Protein AF-A0A1J4JHE3-F1 (afdb_monomer_lite)

Organism: NCBI:txid1144522

Structure (mmCIF, N/CA/C/O backbone):
data_AF-A0A1J4JHE3-F1
#
_entry.id   AF-A0A1J4JHE3-F1
#
loop_
_atom_site.group_PDB
_atom_site.id
_atom_site.type_symbol
_atom_site.label_atom_id
_atom_site.label_alt_id
_atom_site.label_comp_id
_atom_site.label_asym_id
_atom_site.label_entity_id
_atom_site.label_seq_id
_atom_site.pdbx_PDB_ins_code
_atom_site.Cartn_x
_atom_site.Cartn_y
_atom_site.Cartn_z
_atom_site.occupancy
_atom_site.B_iso_or_equiv
_atom_site.auth_seq_id
_atom_site.auth_comp_id
_atom_site.auth_asym_id
_atom_site.auth_atom_id
_atom_site.pdbx_PDB_model_num
ATOM 1 N N . MET A 1 1 ? 0.011 -5.934 34.391 1.00 39.69 1 MET A N 1
ATOM 2 C CA . MET A 1 1 ? -0.647 -4.700 34.891 1.00 39.69 1 MET A CA 1
ATOM 3 C C . MET A 1 1 ? -0.261 -3.430 34.120 1.00 39.69 1 MET A C 1
ATOM 5 O O . MET A 1 1 ? -1.127 -2.588 33.937 1.00 39.69 1 MET A O 1
ATOM 9 N N . HIS A 1 2 ? 0.968 -3.282 33.601 1.00 36.16 2 HIS A N 1
ATOM 10 C CA . HIS A 1 2 ? 1.363 -2.089 32.823 1.00 36.16 2 HIS A CA 1
ATOM 11 C C . HIS A 1 2 ? 0.652 -1.943 31.456 1.00 36.16 2 HIS A C 1
ATOM 13 O O . HIS A 1 2 ? 0.184 -0.857 31.129 1.00 36.16 2 HIS A O 1
ATOM 19 N N . PHE A 1 3 ? 0.460 -3.032 30.701 1.00 33.94 3 PHE A N 1
ATOM 20 C CA . PHE A 1 3 ? -0.160 -2.993 29.362 1.00 33.94 3 PHE A CA 1
ATOM 21 C C . PHE A 1 3 ? -1.634 -2.546 29.339 1.00 33.94 3 PHE A C 1
ATOM 23 O O . PHE A 1 3 ? -2.034 -1.752 28.491 1.00 33.94 3 PHE A O 1
ATOM 30 N N . GLN A 1 4 ? -2.446 -2.998 30.300 1.00 38.62 4 GLN A N 1
ATOM 31 C CA . GLN A 1 4 ? -3.860 -2.602 30.386 1.00 38.62 4 GLN A CA 1
ATOM 32 C C . GLN A 1 4 ? -4.027 -1.121 30.765 1.00 38.62 4 GLN A C 1
ATOM 34 O O . GLN A 1 4 ? -4.988 -0.477 30.340 1.00 38.62 4 GLN A O 1
ATOM 39 N N . ASN A 1 5 ? -3.069 -0.554 31.506 1.00 34.81 5 ASN A N 1
ATOM 40 C CA . ASN A 1 5 ? -3.089 0.857 31.886 1.00 34.81 5 ASN A CA 1
ATOM 41 C C . ASN A 1 5 ? -2.741 1.778 30.708 1.00 34.81 5 ASN A C 1
ATOM 43 O O . ASN A 1 5 ? -3.378 2.819 30.567 1.00 34.81 5 ASN A O 1
ATOM 47 N N . VAL A 1 6 ? -1.830 1.370 29.814 1.00 42.69 6 VAL A N 1
ATOM 48 C CA . VAL A 1 6 ? -1.518 2.115 28.577 1.00 42.69 6 VAL A CA 1
ATOM 49 C C . VAL A 1 6 ? -2.734 2.164 27.644 1.00 42.69 6 VAL A C 1
ATOM 51 O O . VAL A 1 6 ? -3.114 3.241 27.185 1.00 42.69 6 VAL A O 1
ATOM 54 N N . GLN A 1 7 ? -3.425 1.036 27.446 1.00 46.00 7 GLN A N 1
ATOM 55 C CA . GLN A 1 7 ? -4.636 0.979 26.612 1.00 46.00 7 GLN A CA 1
ATOM 56 C C . GLN A 1 7 ? -5.795 1.811 27.187 1.00 46.00 7 GLN A C 1
ATOM 58 O O . GLN A 1 7 ? -6.529 2.472 26.447 1.00 46.00 7 GLN A O 1
ATOM 63 N N . LYS A 1 8 ? -5.962 1.821 28.516 1.00 46.78 8 LYS A N 1
ATOM 64 C CA . LYS A 1 8 ? -6.983 2.634 29.198 1.00 46.78 8 LYS A CA 1
ATOM 65 C C . LYS A 1 8 ? -6.653 4.132 29.134 1.00 46.78 8 LYS A C 1
ATOM 67 O O . LYS A 1 8 ? -7.558 4.947 28.952 1.00 46.78 8 LYS A O 1
ATOM 72 N N . TYR A 1 9 ? -5.369 4.484 29.213 1.00 40.53 9 TYR A N 1
ATOM 73 C CA . TYR A 1 9 ? -4.872 5.855 29.084 1.00 40.53 9 TYR A CA 1
ATOM 74 C C . TYR A 1 9 ? -5.062 6.402 27.659 1.00 40.53 9 TYR A C 1
ATOM 76 O O . TYR A 1 9 ? -5.623 7.484 27.490 1.00 40.53 9 TYR A O 1
ATOM 84 N N . GLN A 1 10 ? -4.736 5.615 26.629 1.00 46.69 10 GLN A N 1
ATOM 85 C CA . GLN A 1 10 ? -4.975 5.977 25.224 1.00 46.69 10 GLN A CA 1
ATOM 86 C C . GLN A 1 10 ? -6.474 6.116 24.890 1.00 46.69 10 GLN A C 1
ATOM 88 O O . GLN A 1 10 ? -6.864 7.049 24.186 1.00 46.69 10 GLN A O 1
ATOM 93 N N . ARG A 1 11 ? -7.344 5.253 25.444 1.00 48.50 11 ARG A N 1
ATOM 94 C CA . ARG A 1 11 ? -8.814 5.373 25.300 1.00 48.50 11 ARG A CA 1
ATOM 95 C C . ARG A 1 11 ? -9.378 6.651 25.935 1.00 48.50 11 ARG A C 1
ATOM 97 O O . ARG A 1 11 ? -10.257 7.276 25.350 1.00 48.50 11 ARG A O 1
ATOM 104 N N . SER A 1 12 ? -8.878 7.037 27.110 1.00 44.31 12 SER A N 1
ATOM 105 C CA . SER A 1 12 ? -9.277 8.267 27.817 1.00 44.31 12 SER A CA 1
ATOM 106 C C . SER A 1 12 ? -8.870 9.532 27.048 1.00 44.31 12 SER A C 1
ATOM 108 O O . SER A 1 12 ? -9.652 10.476 26.923 1.00 44.31 12 SER A O 1
ATOM 110 N N . LEU A 1 13 ? -7.670 9.525 26.461 1.00 40.47 13 LEU A N 1
ATOM 111 C CA . LEU A 1 13 ? -7.139 10.634 25.665 1.00 40.47 13 LEU A CA 1
ATOM 112 C C . LEU A 1 13 ? -7.885 10.837 24.337 1.00 40.47 13 LEU A C 1
ATOM 114 O O . LEU A 1 13 ? -8.036 11.973 23.897 1.00 40.47 13 LEU A O 1
ATOM 118 N N . PHE A 1 14 ? -8.422 9.769 23.736 1.00 44.38 14 PHE A N 1
ATOM 119 C CA . PHE A 1 14 ? -9.226 9.845 22.509 1.00 44.38 14 PHE A CA 1
ATOM 120 C C . PHE A 1 14 ? -10.559 10.601 22.694 1.00 44.38 14 PHE A C 1
ATOM 122 O O . PHE A 1 14 ? -11.067 11.194 21.745 1.00 44.38 14 PHE A O 1
ATOM 129 N N . GLN A 1 15 ? -11.127 10.623 23.907 1.00 49.66 15 GLN A N 1
ATOM 130 C CA . GLN A 1 15 ? -12.436 11.242 24.173 1.00 49.66 15 GLN A CA 1
ATOM 131 C C . GLN A 1 15 ? -12.389 12.756 24.452 1.00 49.66 15 GLN A C 1
ATOM 133 O O . GLN A 1 15 ? -13.444 13.385 24.550 1.00 49.66 15 GLN A O 1
ATOM 138 N N . ARG A 1 16 ? -11.207 13.382 24.562 1.00 44.09 16 ARG A N 1
ATOM 139 C CA . ARG A 1 16 ? -11.087 14.823 24.854 1.00 44.09 16 ARG A CA 1
ATOM 140 C C . ARG A 1 16 ? -10.587 15.599 23.631 1.00 44.09 16 ARG A C 1
ATOM 142 O O . ARG A 1 16 ? -9.495 15.376 23.125 1.00 44.09 16 ARG A O 1
ATOM 149 N N . LYS A 1 17 ? -11.434 16.518 23.154 1.00 45.47 17 LYS A N 1
ATOM 150 C CA . LYS A 1 17 ? -11.226 17.417 22.007 1.00 45.47 17 LYS A CA 1
ATOM 151 C C . LYS A 1 17 ? -9.835 18.087 22.002 1.00 45.47 17 LYS A C 1
ATOM 153 O O . LYS A 1 17 ? -9.544 18.903 22.863 1.00 45.47 17 LYS A O 1
ATOM 158 N N . LEU A 1 18 ? -9.078 17.786 20.943 1.00 40.34 18 LEU A N 1
ATOM 159 C CA . LEU A 1 18 ? -8.041 18.573 20.250 1.00 40.34 18 LEU A CA 1
ATOM 160 C C . LEU A 1 18 ? -6.819 19.152 21.025 1.00 40.34 18 LEU A C 1
ATOM 162 O O . LEU A 1 18 ? -6.914 20.134 21.746 1.00 40.34 18 LEU A O 1
ATOM 166 N N . LEU A 1 19 ? -5.645 18.648 20.605 1.00 40.06 19 LEU A N 1
ATOM 167 C CA . LEU A 1 19 ? -4.284 19.231 20.567 1.0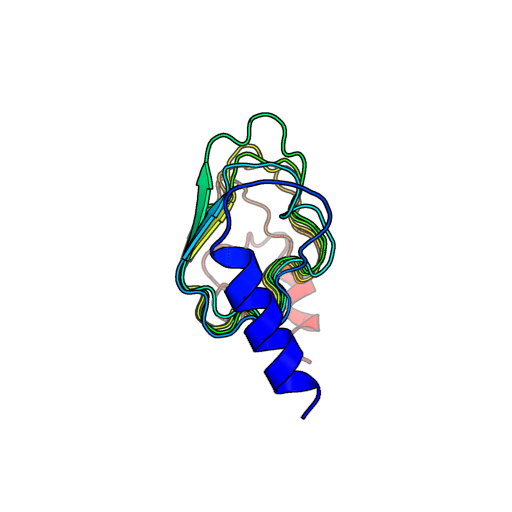0 40.06 19 LEU A CA 1
ATOM 168 C C . LEU A 1 19 ? -3.488 19.450 21.866 1.00 40.06 19 LEU A C 1
ATOM 170 O O . LEU A 1 19 ? -3.575 20.499 22.495 1.00 40.06 19 LEU A O 1
ATOM 174 N N . LYS A 1 20 ? -2.490 18.576 22.074 1.00 39.56 20 LYS A N 1
ATOM 175 C CA . LYS A 1 20 ? -1.054 18.927 21.985 1.00 39.56 20 LYS A CA 1
ATOM 176 C C . LYS A 1 20 ? -0.193 17.650 21.977 1.00 39.56 20 LYS A C 1
ATOM 178 O O . LYS A 1 20 ? -0.250 16.873 22.913 1.00 39.56 20 LYS A O 1
ATOM 183 N N . PHE A 1 21 ? 0.591 17.500 20.906 1.00 36.84 21 PHE A N 1
ATOM 184 C CA . PHE A 1 21 ? 1.782 16.652 20.752 1.00 36.84 21 PHE A CA 1
ATOM 185 C C . PHE A 1 21 ? 1.652 15.114 20.868 1.00 36.84 21 PHE A C 1
ATOM 187 O O . PHE A 1 21 ? 1.418 14.552 21.926 1.00 36.84 21 PHE A O 1
ATOM 194 N N . LEU A 1 22 ? 1.953 14.442 19.747 1.00 39.34 22 LEU A N 1
ATOM 195 C CA . LEU A 1 22 ? 2.555 13.101 19.688 1.00 39.34 22 LEU A CA 1
ATOM 196 C C . LEU A 1 22 ? 1.770 11.905 20.269 1.00 39.34 22 LEU A C 1
ATOM 198 O O . LEU A 1 22 ? 2.346 11.027 20.905 1.00 39.34 22 LEU A O 1
ATOM 202 N N . MET A 1 23 ? 0.468 11.780 20.000 1.00 46.75 23 MET A N 1
ATOM 203 C CA . MET A 1 23 ? -0.199 10.501 20.280 1.00 46.75 23 MET A CA 1
ATOM 204 C C . MET A 1 23 ? 0.009 9.521 19.117 1.00 46.75 23 MET A C 1
ATOM 206 O O . MET A 1 23 ? -0.754 9.513 18.154 1.00 46.75 23 MET A O 1
ATOM 210 N N . ILE A 1 24 ? 1.061 8.706 19.221 1.00 53.31 24 ILE A N 1
ATOM 211 C CA . ILE A 1 24 ? 1.244 7.473 18.445 1.00 53.31 24 ILE A CA 1
ATOM 212 C C . ILE A 1 24 ? 0.141 6.495 18.887 1.00 53.31 24 ILE A C 1
ATOM 214 O O . ILE A 1 24 ? 0.032 6.164 20.070 1.00 53.31 24 ILE A O 1
ATOM 218 N N . VAL A 1 25 ? -0.699 6.047 17.956 1.00 58.56 25 VAL A N 1
ATOM 219 C CA . VAL A 1 25 ? -1.781 5.073 18.182 1.00 58.56 25 VAL A CA 1
ATOM 220 C C . VAL A 1 25 ? -1.268 3.674 17.817 1.00 58.56 25 VAL A C 1
ATOM 222 O O . VAL A 1 25 ? -1.847 2.954 17.008 1.00 58.56 25 VAL A O 1
ATOM 225 N N . PHE A 1 26 ? -0.140 3.298 18.415 1.00 53.12 26 PHE A N 1
ATOM 226 C CA . PHE A 1 26 ? 0.450 1.970 18.271 1.00 53.12 26 PHE A CA 1
ATOM 227 C C . PHE A 1 26 ? -0.387 0.937 19.035 1.00 53.12 26 PHE A C 1
ATOM 229 O O . PHE A 1 26 ? -0.771 1.182 20.183 1.00 53.12 26 PHE A O 1
ATOM 236 N N . ASN A 1 27 ? -0.660 -0.212 18.411 1.00 54.41 27 ASN A N 1
ATOM 237 C CA . ASN A 1 27 ? -1.285 -1.380 19.046 1.00 54.41 27 ASN A CA 1
ATOM 238 C C . ASN A 1 27 ? -2.696 -1.125 19.637 1.00 54.41 27 ASN A C 1
ATOM 240 O O . ASN A 1 27 ? -3.102 -1.667 20.671 1.00 54.41 27 ASN A O 1
ATOM 244 N N . CYS A 1 28 ? -3.480 -0.260 18.984 1.00 57.66 28 CYS A N 1
ATOM 245 C CA . CYS A 1 28 ? -4.850 0.045 19.402 1.00 57.66 28 CYS A CA 1
ATOM 246 C C . CYS A 1 28 ? -5.874 -0.856 18.692 1.00 57.66 28 CYS A C 1
ATOM 248 O O . CYS A 1 28 ? -6.477 -0.470 17.693 1.00 57.66 28 CYS A O 1
ATOM 250 N N . SER A 1 29 ? -6.122 -2.052 19.228 1.00 61.06 29 SER A N 1
ATOM 251 C CA . SER A 1 29 ? -6.973 -3.094 18.612 1.00 61.06 29 SER A CA 1
ATOM 252 C C . SER A 1 29 ? -8.491 -2.815 18.591 1.00 61.06 29 SER A C 1
ATOM 254 O O . SER A 1 29 ? -9.258 -3.595 18.016 1.00 61.06 29 SER A O 1
ATOM 256 N N . SER A 1 30 ? -8.937 -1.725 19.233 1.00 56.16 30 SER A N 1
ATOM 257 C CA . SER A 1 30 ? -10.357 -1.349 19.413 1.00 56.16 30 SER A CA 1
ATOM 258 C C . SER A 1 30 ? -10.838 -0.223 18.492 1.00 56.16 30 SER A C 1
ATOM 260 O O . SER A 1 30 ? -11.992 0.201 18.571 1.00 56.16 30 SER A O 1
ATOM 262 N N . LEU A 1 31 ? -9.949 0.329 17.679 1.00 58.03 31 LEU A N 1
ATOM 263 C CA . LEU A 1 31 ? -10.213 1.490 16.847 1.00 58.03 31 LEU A CA 1
ATOM 264 C C . LEU A 1 31 ? -10.811 1.034 15.511 1.00 58.03 31 LEU A C 1
ATOM 266 O O . LEU A 1 31 ? -10.123 0.411 14.725 1.00 58.03 31 LEU A O 1
ATOM 270 N N . HIS A 1 32 ? -12.082 1.333 15.241 1.00 59.88 32 HIS A N 1
ATOM 271 C CA . HIS A 1 32 ? -12.777 0.759 14.078 1.00 59.88 32 HIS A CA 1
ATOM 272 C C . HIS A 1 32 ? -12.624 1.613 12.805 1.00 59.88 32 HIS A C 1
ATOM 274 O O . HIS A 1 32 ? -12.472 1.080 11.709 1.00 59.88 32 HIS A O 1
ATOM 280 N N . LYS A 1 33 ? -12.626 2.946 12.936 1.00 59.53 33 LYS A N 1
ATOM 281 C CA . LYS A 1 33 ? -12.520 3.897 11.818 1.00 59.53 33 LYS A CA 1
ATOM 282 C C . LYS A 1 33 ? -11.827 5.178 12.276 1.00 59.53 33 LYS A C 1
ATOM 284 O O . LYS A 1 33 ? -12.152 5.695 13.343 1.00 59.53 33 LYS A O 1
ATOM 289 N N . ILE A 1 34 ? -10.927 5.709 11.451 1.00 61.28 34 ILE A N 1
ATOM 290 C CA . ILE A 1 34 ? -10.404 7.075 11.576 1.00 61.28 34 ILE A CA 1
ATOM 291 C C . ILE A 1 34 ? -10.659 7.820 10.264 1.00 61.28 34 ILE A C 1
ATOM 293 O O . ILE A 1 34 ? -10.424 7.287 9.181 1.00 61.28 34 ILE A O 1
ATOM 297 N N . THR A 1 35 ? -11.115 9.066 10.389 1.00 53.00 35 THR A N 1
ATOM 298 C CA . THR A 1 35 ? -11.046 10.071 9.325 1.00 53.00 35 THR A CA 1
ATOM 299 C C . THR A 1 35 ? -9.939 11.049 9.703 1.00 53.00 35 THR A C 1
ATOM 301 O O . THR A 1 35 ? -10.031 11.711 10.740 1.00 53.00 35 THR A O 1
ATOM 304 N N . PHE A 1 36 ? -8.874 11.122 8.907 1.00 59.34 36 PHE A N 1
ATOM 305 C CA . PHE A 1 36 ? -7.785 12.062 9.165 1.00 59.34 36 PHE A CA 1
ATOM 306 C C . PHE A 1 36 ? -8.128 13.443 8.615 1.00 59.34 36 PHE A C 1
ATOM 308 O O . PHE A 1 36 ? -8.230 13.601 7.404 1.00 59.34 36 PHE A O 1
ATOM 315 N N . SER A 1 37 ? -8.258 14.434 9.503 1.00 47.72 37 SER A N 1
ATOM 316 C CA . SER A 1 37 ? -8.414 15.855 9.149 1.00 47.72 37 SER A CA 1
ATOM 317 C C . SER A 1 37 ? -7.196 16.720 9.506 1.00 47.72 37 SER A C 1
ATOM 319 O O . SER A 1 37 ? -7.215 17.929 9.288 1.00 47.72 37 SER A O 1
ATOM 321 N N . LYS A 1 38 ? -6.117 16.140 10.063 1.00 52.44 38 LYS A N 1
ATOM 322 C CA . LYS A 1 38 ? -4.859 16.864 10.324 1.00 52.44 38 LYS A CA 1
ATOM 323 C C . LYS A 1 38 ? -3.613 16.052 9.963 1.00 52.44 38 LYS A C 1
ATOM 325 O O . LYS A 1 38 ? -3.420 14.931 10.420 1.00 52.44 38 LYS A O 1
ATOM 330 N N . ILE A 1 39 ? -2.755 16.733 9.206 1.00 50.94 39 ILE A N 1
ATOM 331 C CA . ILE A 1 39 ? -1.487 16.361 8.551 1.00 50.94 39 ILE A CA 1
ATOM 332 C C . ILE A 1 39 ? -0.471 15.612 9.441 1.00 50.94 39 ILE A C 1
ATOM 334 O O . ILE A 1 39 ? 0.360 14.872 8.932 1.00 50.94 39 ILE A O 1
ATOM 338 N N . LEU A 1 40 ? -0.504 15.791 10.764 1.00 52.94 40 LEU A N 1
ATOM 339 C CA . LEU A 1 40 ? 0.650 15.478 11.617 1.00 52.94 40 LEU A CA 1
ATOM 340 C C . LEU A 1 40 ? 0.811 14.004 12.009 1.00 52.94 40 LEU A C 1
ATOM 342 O O . LEU A 1 40 ? 1.929 13.604 12.296 1.00 52.94 40 LEU A O 1
ATOM 346 N N . ILE A 1 41 ? -0.247 13.186 12.040 1.00 57.75 41 ILE A N 1
ATOM 347 C CA . ILE A 1 41 ? -0.139 11.856 12.676 1.00 57.75 41 ILE A CA 1
ATOM 348 C C . ILE A 1 41 ? 0.304 10.773 11.684 1.00 57.75 41 ILE A C 1
ATOM 350 O O . ILE A 1 41 ? 1.090 9.910 12.052 1.00 57.75 41 ILE A O 1
ATOM 354 N N . ALA A 1 42 ? -0.120 10.852 10.419 1.00 60.41 42 ALA A N 1
ATOM 355 C CA . ALA A 1 42 ? 0.232 9.852 9.410 1.00 60.41 42 ALA A CA 1
ATOM 356 C C . ALA A 1 42 ? 1.713 9.896 8.991 1.00 60.41 42 ALA A C 1
ATOM 358 O O . ALA A 1 42 ? 2.199 8.905 8.468 1.00 60.41 42 ALA A O 1
ATOM 359 N N . ASN A 1 43 ? 2.438 10.995 9.239 1.00 69.31 43 ASN A N 1
ATOM 360 C CA . ASN A 1 43 ? 3.844 11.162 8.830 1.00 69.31 43 ASN A CA 1
ATOM 361 C C . ASN A 1 43 ? 4.849 10.524 9.785 1.00 69.31 43 ASN A C 1
ATOM 363 O O . ASN A 1 43 ? 6.012 10.353 9.425 1.00 69.31 43 ASN A O 1
ATOM 367 N N . HIS A 1 44 ? 4.428 10.200 11.006 1.00 76.81 44 HIS A N 1
ATOM 368 C CA . HIS A 1 44 ? 5.325 9.596 11.977 1.00 76.81 44 HIS A CA 1
ATOM 369 C C . HIS A 1 44 ? 5.497 8.106 11.699 1.00 76.81 44 HIS A C 1
ATOM 371 O O . HIS A 1 44 ? 4.523 7.385 11.449 1.00 76.81 44 HIS A O 1
ATOM 377 N N . GLU A 1 45 ? 6.748 7.657 11.789 1.00 84.44 45 GLU A N 1
ATOM 378 C CA . GLU A 1 45 ? 7.089 6.245 11.700 1.00 84.44 45 GLU A CA 1
ATOM 379 C C . GLU A 1 45 ? 6.317 5.441 12.761 1.00 84.44 45 GLU A C 1
ATOM 381 O O . GLU A 1 45 ? 6.180 5.878 13.906 1.00 84.44 45 GLU A O 1
ATOM 386 N N . ASN A 1 46 ? 5.775 4.284 12.368 1.00 83.81 46 ASN A N 1
ATOM 387 C CA . ASN A 1 46 ? 4.987 3.377 13.221 1.00 83.81 46 ASN A CA 1
ATOM 388 C C . ASN A 1 46 ? 3.713 3.976 13.866 1.00 83.81 46 ASN A C 1
ATOM 390 O O . ASN A 1 46 ? 3.147 3.365 14.774 1.00 83.81 46 ASN A O 1
ATOM 394 N N . SER A 1 47 ? 3.237 5.146 13.424 1.00 80.44 47 SER A N 1
ATOM 395 C CA . SER A 1 47 ? 2.161 5.914 14.085 1.00 80.44 47 SER A CA 1
ATOM 396 C C . SER A 1 47 ? 0.871 5.139 14.400 1.00 80.44 47 SER A C 1
ATOM 398 O O . SER A 1 47 ? 0.252 5.404 15.430 1.00 80.44 47 SER A O 1
ATOM 400 N N . PHE A 1 48 ? 0.482 4.185 13.557 1.00 84.06 48 PHE A N 1
ATOM 401 C CA . PHE A 1 48 ? -0.677 3.291 13.693 1.00 84.06 48 PHE A CA 1
ATOM 402 C C . PHE A 1 48 ? -0.306 1.816 13.481 1.00 84.06 48 PHE A C 1
ATOM 404 O O . PHE A 1 48 ? -1.178 1.005 13.152 1.00 84.06 48 PHE A O 1
ATOM 411 N N . SER A 1 49 ? 0.967 1.450 13.661 1.00 86.00 49 SER A N 1
ATOM 412 C CA . SER A 1 49 ? 1.381 0.052 13.531 1.00 86.00 49 SER A CA 1
ATOM 413 C C . SER A 1 49 ? 0.611 -0.819 14.532 1.00 86.00 49 SER A C 1
ATOM 415 O O . SER A 1 49 ? 0.350 -0.411 15.669 1.00 86.00 49 SER A O 1
ATOM 417 N N . GLU A 1 50 ? 0.206 -2.006 14.088 1.00 88.31 50 GLU A N 1
ATOM 418 C CA . GLU A 1 50 ? -0.603 -2.983 14.827 1.00 88.31 50 GLU A CA 1
ATOM 419 C C . GLU A 1 50 ? -1.972 -2.445 15.287 1.00 88.31 50 GLU A C 1
ATOM 421 O O . GLU A 1 50 ? -2.591 -2.968 16.218 1.00 88.31 50 GLU A O 1
ATOM 426 N N . SER A 1 51 ? -2.480 -1.375 14.666 1.00 82.50 51 SER A N 1
ATOM 427 C CA . SER A 1 51 ? -3.798 -0.846 15.018 1.00 82.50 51 SER A CA 1
ATOM 428 C C . SER A 1 51 ? -4.937 -1.759 14.539 1.00 82.50 51 SER A C 1
ATOM 430 O O . SER A 1 51 ? -4.845 -2.479 13.546 1.00 82.50 51 SER A O 1
ATOM 432 N N . GLY A 1 52 ? -6.064 -1.714 15.250 1.00 80.12 52 GLY A N 1
ATOM 433 C CA . GLY A 1 52 ? -7.286 -2.456 14.932 1.00 80.12 52 GLY A CA 1
ATOM 434 C C . GLY A 1 52 ? -8.172 -1.794 13.880 1.00 80.12 52 GLY A C 1
ATOM 435 O O . GLY A 1 52 ? -9.345 -2.161 13.801 1.00 80.12 52 GLY A O 1
ATOM 436 N N . LEU A 1 53 ? -7.636 -0.823 13.128 1.00 83.56 53 LEU A N 1
ATOM 437 C CA . LEU A 1 53 ? -8.346 -0.087 12.083 1.00 83.56 53 LEU A CA 1
ATOM 438 C C . LEU A 1 53 ? -9.002 -1.041 11.088 1.00 83.56 53 LEU A C 1
ATOM 440 O O . LEU A 1 53 ? -8.364 -1.984 10.640 1.00 83.56 53 LEU A O 1
ATOM 444 N N . ILE A 1 54 ? -10.251 -0.757 10.710 1.00 87.06 54 ILE A N 1
ATOM 445 C CA . ILE A 1 54 ? -10.972 -1.510 9.669 1.00 87.06 54 ILE A CA 1
ATOM 446 C C . ILE A 1 54 ? -10.973 -0.748 8.345 1.00 87.06 54 ILE A C 1
ATOM 448 O O . ILE A 1 54 ? -10.879 -1.339 7.272 1.00 87.06 54 ILE A O 1
ATOM 452 N N . SER A 1 55 ? -11.056 0.579 8.406 1.00 83.25 55 SER A N 1
ATOM 453 C CA . SER A 1 55 ? -11.078 1.432 7.219 1.00 83.25 55 SER A CA 1
ATOM 454 C C . SER A 1 55 ? -10.294 2.718 7.433 1.00 83.25 55 SER A C 1
ATOM 456 O O . SER A 1 55 ? -10.396 3.321 8.509 1.00 83.25 55 SER A O 1
ATOM 458 N N . LEU A 1 56 ? -9.599 3.159 6.386 1.00 83.12 56 LEU A N 1
ATOM 459 C CA . LEU A 1 56 ? -8.771 4.356 6.379 1.00 83.12 56 LEU A CA 1
ATOM 460 C C . LEU A 1 56 ? -9.227 5.352 5.315 1.00 83.12 56 LEU A C 1
ATOM 462 O O . LEU A 1 56 ? -9.206 5.052 4.120 1.00 83.12 56 LEU A O 1
ATOM 466 N N . TYR A 1 57 ? -9.595 6.552 5.763 1.00 79.44 57 TYR A N 1
ATOM 467 C CA . TYR A 1 57 ? -9.979 7.655 4.890 1.00 79.44 57 TYR A CA 1
ATOM 468 C C . TYR A 1 57 ? -9.186 8.907 5.243 1.00 79.44 57 TYR A C 1
ATOM 470 O O . TYR A 1 57 ? -9.123 9.320 6.406 1.00 79.44 57 TYR A O 1
ATOM 478 N N . PHE A 1 58 ? -8.630 9.536 4.216 1.00 77.00 58 PHE A N 1
ATOM 479 C CA . PHE A 1 58 ? -7.964 10.822 4.324 1.00 77.00 58 PHE A CA 1
ATOM 480 C C . PHE A 1 58 ? -8.843 11.906 3.688 1.00 77.00 58 PHE A C 1
ATOM 482 O O . PHE A 1 58 ? -9.361 11.721 2.587 1.00 77.00 58 PHE A O 1
ATOM 489 N N . THR A 1 59 ? -9.029 13.023 4.388 1.00 69.75 59 THR A N 1
ATOM 490 C CA . THR A 1 59 ? -9.818 14.182 3.935 1.00 69.75 59 THR A CA 1
ATOM 491 C C . THR A 1 59 ? -9.019 15.455 4.179 1.00 69.75 59 THR A C 1
ATOM 493 O O . THR A 1 59 ? -8.310 15.542 5.179 1.00 69.75 59 THR A O 1
ATOM 496 N N . ASP A 1 60 ? -9.137 16.440 3.289 1.00 65.50 60 ASP A N 1
ATOM 497 C CA . ASP A 1 60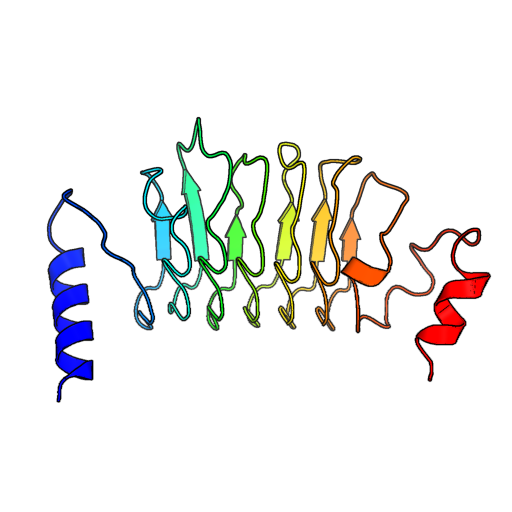 ? -8.558 17.781 3.470 1.00 65.50 60 ASP A CA 1
ATOM 498 C C . ASP A 1 60 ? -7.031 17.804 3.701 1.00 65.50 60 ASP A C 1
ATOM 500 O O . ASP A 1 60 ? -6.502 18.592 4.485 1.00 65.50 60 ASP A O 1
ATOM 504 N N . LEU A 1 61 ? -6.293 16.931 3.002 1.00 69.19 61 LEU A N 1
ATOM 505 C CA . LEU A 1 61 ? -4.830 16.865 3.058 1.00 69.19 61 LEU A CA 1
ATOM 506 C C . LEU A 1 61 ? -4.195 17.568 1.854 1.00 69.19 61 LEU A C 1
ATOM 508 O O . LEU A 1 61 ? -3.758 16.920 0.909 1.00 69.19 61 LEU A O 1
ATOM 512 N N . THR A 1 62 ? -4.140 18.899 1.882 1.00 66.69 62 THR A N 1
ATOM 513 C CA . THR A 1 62 ? -3.679 19.703 0.733 1.00 66.69 62 THR A CA 1
ATOM 514 C C . THR A 1 62 ? -2.161 19.837 0.595 1.00 66.69 62 THR A C 1
ATOM 516 O O . THR A 1 62 ? -1.707 20.373 -0.403 1.00 66.69 62 THR A O 1
ATOM 519 N N . ASN A 1 63 ? -1.368 19.331 1.546 1.00 73.31 63 ASN A N 1
ATOM 520 C CA . ASN A 1 63 ? 0.101 19.453 1.534 1.00 73.31 63 ASN A CA 1
ATOM 521 C C . ASN A 1 63 ? 0.822 18.194 2.044 1.00 73.31 63 ASN A C 1
ATOM 523 O O . ASN A 1 63 ? 1.974 18.260 2.475 1.00 73.31 63 ASN A O 1
ATOM 527 N N . LEU A 1 64 ? 0.138 17.047 2.083 1.00 80.12 64 LEU A N 1
ATOM 528 C CA . LEU A 1 64 ? 0.771 15.814 2.533 1.00 80.12 64 LEU A CA 1
ATOM 529 C C . LEU A 1 64 ? 1.676 15.279 1.415 1.00 80.12 64 LEU A C 1
ATOM 531 O O . LEU A 1 64 ? 1.193 14.914 0.350 1.00 80.12 64 LEU A O 1
ATOM 535 N N . VAL A 1 65 ? 2.989 15.245 1.643 1.00 85.62 65 VAL A N 1
ATOM 536 C CA . VAL A 1 65 ? 3.949 14.729 0.649 1.00 85.62 65 VAL A CA 1
ATOM 537 C C . VAL A 1 65 ? 4.043 13.207 0.718 1.00 85.62 65 VAL A C 1
ATOM 539 O O . VAL A 1 65 ? 4.094 12.541 -0.317 1.00 85.62 65 VAL A O 1
ATOM 542 N N . SER A 1 66 ? 4.029 12.657 1.931 1.00 87.62 66 SER A N 1
ATOM 543 C CA . SER A 1 66 ? 4.156 11.226 2.182 1.00 87.62 66 SER A CA 1
ATOM 544 C C . SER A 1 66 ? 3.355 10.780 3.400 1.00 87.62 66 SER A C 1
ATOM 546 O O . SER A 1 66 ? 2.842 11.601 4.151 1.00 87.62 66 SER A O 1
ATOM 548 N N . ILE A 1 67 ? 3.239 9.467 3.577 1.00 87.88 67 ILE A N 1
ATOM 549 C CA . ILE A 1 67 ? 2.826 8.823 4.829 1.00 87.88 67 ILE A CA 1
ATOM 550 C C . ILE A 1 67 ? 4.082 8.189 5.430 1.00 87.88 67 ILE A C 1
ATOM 552 O O . ILE A 1 67 ? 4.918 7.683 4.693 1.00 87.88 67 ILE A O 1
ATOM 556 N N . GLY A 1 68 ? 4.220 8.216 6.752 1.00 86.25 68 GLY A N 1
ATOM 557 C CA . GLY A 1 68 ? 5.392 7.737 7.471 1.00 86.25 68 GLY A CA 1
ATOM 558 C C . GLY A 1 68 ? 5.696 6.257 7.232 1.00 86.25 68 GLY A C 1
ATOM 559 O O . GLY A 1 68 ? 4.809 5.429 6.984 1.00 86.25 68 GLY A O 1
ATOM 560 N N . ARG A 1 69 ? 6.981 5.919 7.362 1.00 92.50 69 ARG A N 1
ATOM 561 C CA . ARG A 1 69 ? 7.479 4.541 7.322 1.00 92.50 69 ARG A CA 1
ATOM 562 C C . ARG A 1 69 ? 6.715 3.671 8.317 1.00 92.50 69 ARG A C 1
ATOM 564 O O . ARG A 1 69 ? 6.494 4.087 9.453 1.00 92.50 69 ARG A O 1
ATOM 571 N N . LYS A 1 70 ? 6.271 2.482 7.903 1.00 93.12 70 LYS A N 1
ATOM 572 C CA . LYS A 1 70 ? 5.521 1.551 8.772 1.00 93.12 70 LYS A CA 1
ATOM 573 C C . LYS A 1 70 ? 4.295 2.152 9.480 1.00 93.12 70 LYS A C 1
ATOM 575 O O . LYS A 1 70 ? 3.819 1.590 10.465 1.00 93.12 70 LYS A O 1
ATOM 580 N N . ALA A 1 71 ? 3.762 3.287 9.013 1.00 89.88 71 ALA A N 1
ATOM 581 C CA . ALA A 1 71 ? 2.702 4.001 9.722 1.00 89.88 71 ALA A CA 1
ATOM 582 C C . ALA A 1 71 ? 1.476 3.120 9.988 1.00 89.88 71 ALA A C 1
ATOM 584 O O . ALA A 1 71 ? 0.859 3.281 11.026 1.00 89.88 71 ALA A O 1
ATOM 585 N N . PHE A 1 72 ? 1.160 2.160 9.119 1.00 92.25 72 PHE A N 1
ATOM 586 C CA . PHE A 1 72 ? 0.053 1.214 9.274 1.00 92.25 72 PHE A CA 1
ATOM 587 C C . PHE A 1 72 ? 0.521 -0.249 9.187 1.00 92.25 72 PHE A C 1
ATOM 589 O O . PHE A 1 72 ? -0.264 -1.129 8.842 1.00 92.25 72 PHE A O 1
ATOM 596 N N . HIS A 1 73 ? 1.782 -0.529 9.522 1.00 92.19 73 HIS A N 1
ATOM 597 C CA . HIS A 1 73 ? 2.344 -1.882 9.529 1.00 92.19 73 HIS A CA 1
ATOM 598 C C . HIS A 1 73 ? 1.537 -2.821 10.446 1.00 92.19 73 HIS A C 1
ATOM 600 O O . HIS A 1 73 ? 1.082 -2.406 11.508 1.00 92.19 73 HIS A O 1
ATOM 606 N N . HIS A 1 74 ? 1.312 -4.077 10.055 1.00 95.25 74 HIS A N 1
ATOM 607 C CA . HIS A 1 74 ? 0.540 -5.068 10.822 1.00 95.25 74 HIS A CA 1
ATOM 608 C C . HIS A 1 74 ? -0.897 -4.652 11.218 1.00 95.25 74 HIS A C 1
ATOM 610 O O . HIS A 1 74 ? -1.447 -5.165 12.200 1.00 95.25 74 HIS A O 1
ATOM 616 N N . CYS A 1 75 ? -1.571 -3.769 10.470 1.00 92.31 75 CYS A N 1
ATOM 617 C CA . CYS A 1 75 ? -2.999 -3.495 10.692 1.00 92.31 75 CYS A CA 1
ATOM 618 C C . CYS A 1 75 ? -3.868 -4.670 10.205 1.00 92.31 75 CYS A C 1
ATOM 620 O O . CYS A 1 75 ? -4.500 -4.617 9.151 1.00 92.31 75 CYS A O 1
ATOM 622 N N . SER A 1 76 ? -3.919 -5.749 10.990 1.00 93.44 76 SER A N 1
ATOM 623 C CA . SER A 1 76 ? -4.541 -7.032 10.616 1.00 93.44 76 SER A CA 1
ATOM 624 C C . SER A 1 76 ? -6.024 -6.958 10.259 1.00 93.44 76 SER A C 1
ATOM 626 O O . SER A 1 76 ? -6.508 -7.799 9.504 1.00 93.44 76 SER A O 1
ATOM 628 N N . LYS A 1 77 ? -6.741 -5.953 10.768 1.00 92.56 77 LYS A N 1
ATOM 629 C CA . LYS A 1 77 ? -8.171 -5.743 10.511 1.00 92.56 77 LYS A CA 1
ATOM 630 C C . LYS A 1 77 ? -8.453 -4.754 9.383 1.00 92.56 77 LYS A C 1
ATOM 632 O O . LYS A 1 77 ? -9.622 -4.563 9.061 1.00 92.56 77 LYS A O 1
ATOM 637 N N . LEU A 1 78 ? -7.433 -4.119 8.804 1.00 93.44 78 LEU A N 1
ATOM 638 C CA . LEU A 1 78 ? -7.623 -3.055 7.824 1.00 93.44 78 LEU A CA 1
ATOM 639 C C . LEU A 1 78 ? -8.089 -3.660 6.501 1.00 93.44 78 LEU A C 1
ATOM 641 O O . LEU A 1 78 ? -7.333 -4.350 5.831 1.00 93.44 78 LEU A O 1
ATOM 645 N N . VAL A 1 79 ? -9.348 -3.409 6.147 1.00 95.19 79 VAL A N 1
ATOM 646 C CA . VAL A 1 79 ? -10.011 -3.950 4.950 1.00 95.19 79 VAL A CA 1
ATOM 647 C C . VAL A 1 79 ? -9.929 -2.978 3.778 1.00 95.19 79 VAL A C 1
ATOM 649 O O . VAL A 1 79 ? -9.774 -3.388 2.626 1.00 95.19 79 VAL A O 1
ATOM 652 N N . LEU A 1 80 ? -10.054 -1.683 4.071 1.00 91.69 80 LEU A N 1
ATOM 653 C CA . LEU A 1 80 ? -10.203 -0.637 3.067 1.00 91.69 80 LEU A CA 1
ATOM 654 C C . LEU A 1 80 ? -9.250 0.526 3.330 1.00 91.69 80 LEU A C 1
ATOM 656 O O . LEU A 1 80 ? -9.244 1.098 4.423 1.00 91.69 80 LEU A O 1
ATOM 660 N N . ILE A 1 81 ? -8.546 0.944 2.284 1.00 92.69 81 ILE A N 1
ATOM 661 C CA . ILE A 1 81 ? -7.786 2.192 2.241 1.00 92.69 81 ILE A CA 1
ATOM 662 C C . ILE A 1 81 ? -8.269 3.044 1.070 1.00 92.69 81 ILE A C 1
ATOM 664 O O . ILE A 1 81 ? -8.483 2.541 -0.030 1.00 92.69 81 ILE A O 1
ATOM 668 N N . LYS A 1 82 ? -8.424 4.347 1.301 1.00 89.56 82 LYS A N 1
ATOM 669 C CA . LYS A 1 82 ? -8.556 5.344 0.235 1.00 89.56 82 LYS A CA 1
ATOM 670 C C . LYS A 1 82 ? -7.388 6.308 0.345 1.00 89.56 82 LYS A C 1
ATOM 672 O O . LYS A 1 82 ? -7.446 7.206 1.179 1.00 89.56 82 LYS A O 1
ATOM 677 N N . LEU A 1 83 ? -6.327 6.082 -0.431 1.00 90.19 83 LEU A N 1
ATOM 678 C CA . LEU A 1 83 ? -5.085 6.851 -0.324 1.00 90.19 83 LEU A CA 1
ATOM 679 C C . LEU A 1 83 ? -5.309 8.341 -0.654 1.00 90.19 83 LEU A C 1
ATOM 681 O O . LEU A 1 83 ? -6.124 8.658 -1.524 1.00 90.19 83 LEU A O 1
ATOM 685 N N . PRO A 1 84 ? -4.616 9.265 0.038 1.00 88.12 84 PRO A N 1
ATOM 686 C CA . PRO A 1 84 ? -4.686 10.684 -0.275 1.00 88.12 84 PRO A CA 1
ATOM 687 C C . PRO A 1 84 ? -3.857 11.014 -1.519 1.00 88.12 84 PRO A C 1
ATOM 689 O O . PRO A 1 84 ? -3.024 10.224 -1.959 1.00 88.12 84 PRO A O 1
ATOM 692 N N . SER A 1 85 ? -4.036 12.230 -2.035 1.00 88.19 85 SER A N 1
ATOM 693 C CA . SER A 1 85 ? -3.158 12.787 -3.063 1.00 88.19 85 SER A CA 1
ATOM 694 C C . SER A 1 85 ? -1.778 13.110 -2.473 1.00 88.19 85 SER A C 1
ATOM 696 O O . SER A 1 85 ? -1.542 14.233 -2.036 1.00 88.19 85 SER A O 1
ATOM 698 N N . ILE A 1 86 ? -0.888 12.119 -2.433 1.00 90.81 86 ILE A N 1
ATOM 699 C CA . ILE A 1 86 ? 0.497 12.225 -1.941 1.00 90.81 86 ILE A 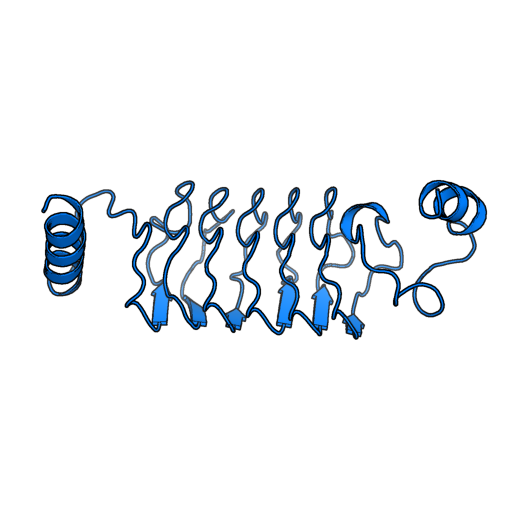CA 1
ATOM 700 C C . ILE A 1 86 ? 1.481 11.826 -3.038 1.00 90.81 86 ILE A C 1
ATOM 702 O O . ILE A 1 86 ? 1.075 11.186 -4.008 1.00 90.81 86 ILE A O 1
ATOM 706 N N . GLN A 1 87 ? 2.756 12.184 -2.875 1.00 92.75 87 GLN A N 1
ATOM 707 C CA . GLN A 1 87 ? 3.814 11.876 -3.841 1.00 92.75 87 GLN A CA 1
ATOM 708 C C . GLN A 1 87 ? 4.503 10.540 -3.556 1.00 92.75 87 GLN A 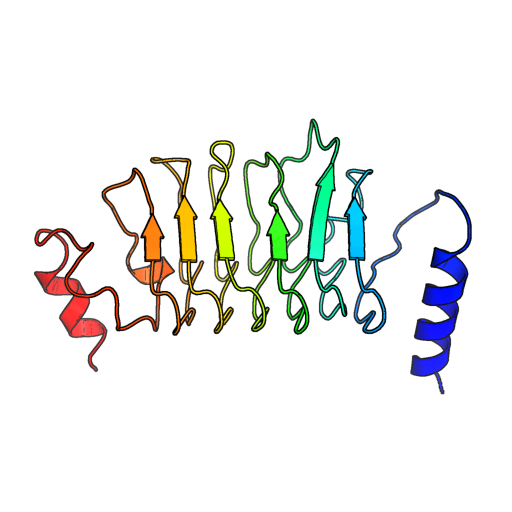C 1
ATOM 710 O O . GLN A 1 87 ? 4.852 9.832 -4.497 1.00 92.75 87 GLN A O 1
ATOM 715 N N . ILE A 1 88 ? 4.711 10.194 -2.282 1.00 92.94 88 ILE A N 1
ATOM 716 C CA . ILE A 1 88 ? 5.483 9.009 -1.888 1.00 92.94 88 ILE A CA 1
ATOM 717 C C . ILE A 1 88 ? 4.709 8.208 -0.848 1.00 92.94 88 ILE A C 1
ATOM 719 O O . ILE A 1 88 ? 4.281 8.754 0.172 1.00 92.94 88 ILE A O 1
ATOM 723 N N . LEU A 1 89 ? 4.583 6.903 -1.070 1.00 94.06 89 LEU A N 1
ATOM 724 C CA . LEU A 1 89 ? 4.182 5.965 -0.031 1.00 94.06 89 LEU A CA 1
ATOM 725 C C . LEU A 1 89 ? 5.421 5.260 0.517 1.00 94.06 89 LEU A C 1
ATOM 727 O O . LEU A 1 89 ? 6.126 4.584 -0.231 1.00 94.06 89 LEU A O 1
ATOM 731 N N . SER A 1 90 ? 5.714 5.484 1.798 1.00 96.06 90 SER A N 1
ATOM 732 C CA . SER A 1 90 ? 6.990 5.087 2.385 1.00 96.06 90 SER A CA 1
ATOM 733 C C . SER A 1 90 ? 7.120 3.582 2.620 1.00 96.06 90 SER A C 1
ATOM 735 O O . SER A 1 90 ? 6.168 2.805 2.509 1.00 96.06 90 SER A O 1
ATOM 737 N N . GLU A 1 91 ? 8.350 3.176 2.926 1.00 96.88 91 GLU A N 1
ATOM 738 C CA . GLU A 1 91 ? 8.707 1.783 3.170 1.00 96.88 91 GLU A CA 1
ATOM 739 C C . GLU A 1 91 ? 7.777 1.132 4.207 1.00 96.88 91 GLU A C 1
ATOM 741 O O . GLU A 1 91 ? 7.481 1.705 5.270 1.00 96.88 91 GLU A O 1
ATOM 746 N N . SER A 1 92 ? 7.307 -0.074 3.879 1.00 97.38 92 SER A N 1
ATOM 747 C CA . SER A 1 92 ? 6.483 -0.917 4.751 1.00 97.38 92 SER A CA 1
ATOM 748 C C . SER A 1 92 ? 5.212 -0.250 5.302 1.00 97.38 92 SER A C 1
ATOM 750 O O . SER A 1 92 ? 4.672 -0.710 6.309 1.00 97.38 92 SER A O 1
ATOM 752 N N . THR A 1 93 ? 4.713 0.845 4.705 1.00 96.06 93 THR A N 1
ATOM 753 C CA . THR A 1 93 ? 3.596 1.617 5.282 1.00 96.06 93 THR A CA 1
ATOM 754 C C . THR A 1 93 ? 2.366 0.756 5.583 1.00 96.06 93 THR A C 1
ATOM 756 O O . THR A 1 93 ? 1.756 0.977 6.625 1.00 96.06 93 THR A O 1
ATOM 759 N N . PHE A 1 94 ? 2.034 -0.227 4.746 1.00 97.50 94 PHE A N 1
ATOM 760 C CA . PHE A 1 94 ? 0.930 -1.178 4.937 1.00 97.50 94 PHE A CA 1
ATOM 761 C C . PHE A 1 94 ? 1.403 -2.641 4.946 1.00 97.50 94 PHE A C 1
ATOM 763 O O . PHE A 1 94 ? 0.606 -3.546 4.694 1.00 97.50 94 PHE A O 1
ATOM 770 N N . GLU A 1 95 ? 2.678 -2.893 5.250 1.00 97.94 95 GLU A N 1
ATOM 771 C CA . GLU A 1 95 ? 3.212 -4.255 5.308 1.00 97.94 95 GLU A CA 1
ATOM 772 C C . GLU A 1 95 ? 2.397 -5.106 6.300 1.00 97.94 95 GLU A C 1
ATOM 774 O O . GLU A 1 95 ? 1.990 -4.644 7.372 1.00 97.94 95 GLU A O 1
ATOM 779 N N . ASN A 1 96 ? 2.137 -6.357 5.923 1.00 97.94 96 ASN A N 1
ATOM 780 C CA . ASN A 1 96 ? 1.380 -7.345 6.680 1.00 97.94 96 ASN A CA 1
ATOM 781 C C . ASN A 1 96 ? -0.003 -6.845 7.135 1.00 97.94 96 ASN A C 1
ATOM 783 O O . ASN A 1 96 ? -0.424 -7.090 8.270 1.00 97.94 96 ASN A O 1
ATOM 787 N N . CYS A 1 97 ? -0.735 -6.171 6.242 1.00 97.50 97 CYS A N 1
ATOM 788 C CA . CYS A 1 97 ? -2.167 -5.892 6.386 1.00 97.50 97 CYS A CA 1
ATOM 789 C C . CYS A 1 97 ? -2.994 -6.943 5.614 1.00 97.50 97 CYS A C 1
ATOM 791 O O . CYS A 1 97 ? -3.476 -6.647 4.517 1.00 97.50 97 CYS A O 1
ATOM 793 N N . PRO A 1 98 ? -3.155 -8.178 6.136 1.00 97.19 98 PRO A N 1
ATOM 794 C CA . PRO A 1 98 ? -3.702 -9.313 5.393 1.00 97.19 98 PRO A CA 1
ATOM 795 C C . PRO A 1 98 ? -5.153 -9.136 4.957 1.00 97.19 98 PRO A C 1
ATOM 797 O O . PRO A 1 98 ? -5.534 -9.750 3.976 1.00 97.19 98 PRO A O 1
ATOM 800 N N . SER A 1 99 ? -5.947 -8.312 5.652 1.00 97.88 99 SER A N 1
ATOM 801 C CA . SER A 1 99 ? -7.372 -8.114 5.349 1.00 97.88 99 SER A CA 1
ATOM 802 C C . SER A 1 99 ? -7.643 -7.109 4.222 1.00 97.88 99 SER A C 1
ATOM 804 O O . SER A 1 99 ? -8.800 -6.980 3.806 1.00 97.88 99 SER A O 1
ATOM 806 N N . LEU A 1 100 ? -6.626 -6.378 3.742 1.00 97.94 100 LEU A N 1
ATOM 807 C CA . LEU A 1 100 ? -6.795 -5.378 2.686 1.00 97.94 100 LEU A CA 1
ATOM 808 C C . LEU A 1 100 ? -7.288 -6.053 1.409 1.00 97.94 100 LEU A C 1
ATOM 810 O O . LEU A 1 100 ? -6.681 -7.009 0.949 1.00 97.94 100 LEU A O 1
ATOM 814 N N . LYS A 1 101 ? -8.379 -5.548 0.822 1.00 96.31 101 LYS A N 1
ATOM 815 C CA . LYS A 1 101 ? -8.997 -6.185 -0.357 1.00 96.31 101 LYS A CA 1
ATOM 816 C C . LYS A 1 101 ? -8.610 -5.553 -1.684 1.00 96.31 101 LYS A C 1
ATOM 818 O O . LYS A 1 101 ? -8.508 -6.257 -2.688 1.00 96.31 101 LYS A O 1
ATOM 823 N N . LYS A 1 102 ? -8.456 -4.229 -1.702 1.00 96.00 102 LYS A N 1
ATOM 824 C CA . LYS A 1 102 ? -8.209 -3.440 -2.912 1.00 96.00 102 LYS A CA 1
ATOM 825 C C . LYS A 1 102 ? -7.247 -2.305 -2.624 1.00 96.00 102 LYS A C 1
ATOM 827 O O . LYS A 1 102 ? -7.316 -1.701 -1.552 1.00 96.00 102 LYS A O 1
ATOM 832 N N . ILE A 1 103 ? -6.406 -1.998 -3.603 1.00 96.31 103 ILE A N 1
ATOM 833 C CA . ILE A 1 103 ? -5.460 -0.888 -3.551 1.00 96.31 103 ILE A CA 1
ATOM 834 C C . ILE A 1 103 ? -5.627 -0.051 -4.816 1.00 96.31 103 ILE A C 1
ATOM 836 O O . ILE A 1 103 ? -5.543 -0.569 -5.923 1.00 96.31 103 ILE A O 1
ATOM 840 N N . GLU A 1 104 ? -5.825 1.250 -4.638 1.00 94.81 104 GLU A N 1
ATOM 841 C CA . GLU A 1 104 ? -5.797 2.234 -5.719 1.00 94.81 104 GLU A CA 1
ATOM 842 C C . GLU A 1 104 ? -4.660 3.217 -5.448 1.00 94.81 104 GLU A C 1
ATOM 844 O O . GLU A 1 104 ? -4.685 3.950 -4.456 1.00 94.81 104 GLU A O 1
ATOM 849 N N . ILE A 1 105 ? -3.652 3.211 -6.318 1.00 93.75 105 ILE A N 1
ATOM 850 C CA . ILE A 1 105 ? -2.530 4.146 -6.291 1.00 93.75 105 ILE A CA 1
ATOM 851 C C . ILE A 1 105 ? -2.925 5.391 -7.105 1.00 93.75 105 ILE A C 1
ATOM 853 O O . ILE A 1 105 ? -3.105 5.288 -8.326 1.00 93.75 105 ILE A O 1
ATOM 857 N N . PRO A 1 106 ? -3.081 6.565 -6.461 1.00 92.75 106 PRO A N 1
ATOM 858 C CA . PRO A 1 106 ? -3.615 7.759 -7.103 1.00 92.75 106 PRO A CA 1
ATOM 859 C C . PRO A 1 106 ? -2.637 8.357 -8.118 1.00 92.75 106 PRO A C 1
ATOM 861 O O . PRO A 1 106 ? -1.426 8.170 -8.031 1.00 92.75 106 PRO A O 1
ATOM 864 N N . HIS A 1 107 ? -3.165 9.150 -9.056 1.00 92.81 107 HIS A N 1
ATOM 865 C CA . HIS A 1 107 ? -2.376 9.756 -10.136 1.00 92.81 107 HIS A CA 1
ATOM 866 C C . HIS A 1 107 ? -1.269 10.699 -9.630 1.00 92.81 107 HIS A C 1
ATOM 868 O O . HIS A 1 107 ? -0.251 10.868 -10.288 1.00 92.81 107 HIS A O 1
ATOM 874 N N . SER A 1 108 ? -1.449 11.297 -8.450 1.00 92.56 108 SER A N 1
ATOM 875 C CA . SER A 1 108 ? -0.468 12.193 -7.826 1.00 92.56 108 SER A CA 1
ATOM 876 C C . SER A 1 108 ? 0.778 11.485 -7.286 1.00 92.56 108 SER A C 1
ATOM 878 O O . SER A 1 108 ? 1.739 12.159 -6.918 1.00 92.56 108 SER A O 1
ATOM 880 N N . MET A 1 109 ? 0.730 10.157 -7.137 1.00 93.19 109 MET A N 1
ATOM 881 C CA . MET A 1 109 ? 1.794 9.388 -6.502 1.00 93.19 109 MET A CA 1
ATOM 882 C C . MET A 1 109 ? 2.885 9.077 -7.513 1.00 93.19 109 MET A C 1
ATOM 884 O O . MET A 1 109 ? 2.600 8.576 -8.596 1.00 93.19 109 MET A O 1
ATOM 888 N N . ASN A 1 110 ? 4.128 9.364 -7.141 1.00 93.38 110 ASN A N 1
ATOM 889 C CA . ASN A 1 110 ? 5.320 9.151 -7.956 1.00 93.38 110 ASN A CA 1
ATOM 890 C C . ASN A 1 110 ? 6.062 7.873 -7.559 1.00 93.38 110 ASN A C 1
ATOM 892 O O . ASN A 1 110 ? 6.668 7.236 -8.417 1.00 93.38 110 ASN A O 1
ATOM 896 N N . GLU A 1 111 ? 5.989 7.475 -6.287 1.00 93.06 111 GLU A N 1
ATOM 897 C CA . GLU A 1 111 ? 6.734 6.320 -5.790 1.00 93.06 111 GLU A CA 1
ATOM 898 C C . GLU A 1 111 ? 5.976 5.526 -4.718 1.00 93.06 111 GLU A C 1
ATOM 900 O O . GLU A 1 111 ? 5.421 6.096 -3.773 1.00 93.06 111 GLU A O 1
ATOM 905 N N . VAL A 1 112 ? 6.014 4.198 -4.851 1.00 94.94 112 VAL A N 1
ATOM 906 C CA . VAL A 1 112 ? 5.678 3.233 -3.796 1.00 94.94 112 VAL A CA 1
ATOM 907 C C . VAL A 1 112 ? 6.971 2.536 -3.385 1.00 94.94 112 VAL A C 1
ATOM 909 O O . VAL A 1 112 ? 7.594 1.846 -4.198 1.00 94.94 112 VAL A O 1
ATOM 912 N N . GLN A 1 113 ? 7.382 2.745 -2.137 1.00 95.81 113 GLN A N 1
ATOM 913 C CA . GLN A 1 113 ? 8.654 2.249 -1.619 1.00 95.81 113 GLN A CA 1
ATOM 914 C C . GLN A 1 113 ? 8.627 0.753 -1.280 1.00 95.81 113 GLN A C 1
ATOM 916 O O . GLN A 1 113 ? 7.615 0.066 -1.434 1.00 95.81 113 GLN A O 1
ATOM 921 N N . GLU A 1 114 ? 9.785 0.247 -0.857 1.00 95.56 114 GLU A N 1
ATOM 922 C CA . GLU A 1 1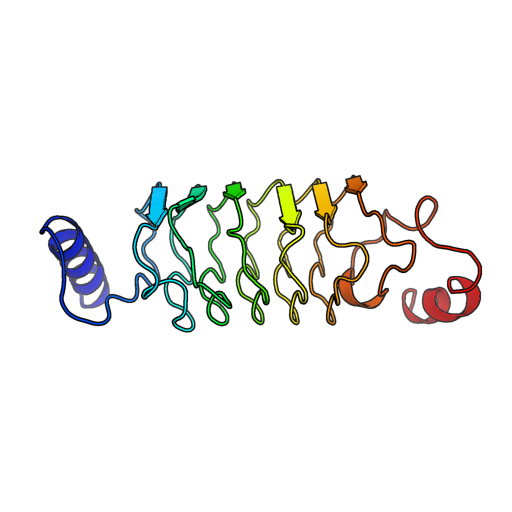14 ? 10.015 -1.171 -0.600 1.00 95.56 114 GLU A CA 1
ATOM 923 C C . GLU A 1 114 ? 9.012 -1.733 0.412 1.00 95.56 114 GLU A C 1
ATOM 925 O O . GLU A 1 114 ? 8.623 -1.069 1.380 1.00 95.56 114 GLU A O 1
ATOM 930 N N . ASN A 1 115 ? 8.571 -2.966 0.161 1.00 96.75 115 ASN A N 1
ATOM 931 C CA . ASN A 1 115 ? 7.678 -3.736 1.033 1.00 96.75 115 ASN A CA 1
ATOM 932 C C . ASN A 1 115 ? 6.339 -3.066 1.388 1.00 96.75 115 ASN A C 1
ATOM 934 O O . ASN A 1 115 ? 5.657 -3.514 2.307 1.00 96.75 115 ASN A O 1
ATOM 938 N N . CYS A 1 116 ? 5.935 -1.998 0.695 1.00 96.94 116 CYS A N 1
ATOM 939 C CA . CYS A 1 116 ? 4.844 -1.143 1.158 1.00 96.94 116 CYS A CA 1
ATOM 940 C C . CYS A 1 116 ? 3.527 -1.890 1.431 1.00 96.94 116 CYS A C 1
ATOM 942 O O . CYS A 1 116 ? 2.859 -1.599 2.419 1.00 96.94 116 CYS A O 1
ATOM 944 N N . PHE A 1 117 ? 3.196 -2.876 0.600 1.00 97.69 117 PHE A N 1
ATOM 945 C CA . PHE A 1 117 ? 2.052 -3.780 0.737 1.00 97.69 117 PHE A CA 1
ATOM 946 C C . PHE A 1 117 ? 2.495 -5.248 0.812 1.00 97.69 117 PHE A C 1
ATOM 948 O O . PHE A 1 117 ? 1.755 -6.147 0.408 1.00 97.69 117 PHE A O 1
ATOM 955 N N . LEU A 1 118 ? 3.713 -5.507 1.297 1.00 96.38 118 LEU A N 1
ATOM 956 C CA . LEU A 1 118 ? 4.226 -6.866 1.450 1.00 96.38 118 LEU A CA 1
ATOM 957 C C . LEU A 1 118 ? 3.288 -7.685 2.347 1.00 96.38 118 LEU A C 1
ATOM 959 O O . LEU A 1 118 ? 2.911 -7.228 3.423 1.00 96.38 118 LEU A O 1
ATOM 963 N N . GLY A 1 119 ? 2.905 -8.891 1.928 1.00 96.06 119 GLY A N 1
ATOM 964 C CA . GLY A 1 119 ? 2.068 -9.782 2.740 1.00 96.06 119 GLY A CA 1
ATOM 965 C C . GLY A 1 119 ? 0.613 -9.321 2.894 1.00 96.06 119 GLY A C 1
ATOM 966 O O . GLY A 1 119 ? -0.104 -9.811 3.771 1.00 96.06 119 GLY A O 1
ATOM 967 N N . CYS A 1 120 ? 0.133 -8.405 2.049 1.00 97.25 120 CYS A N 1
ATOM 968 C CA . CYS A 1 120 ? -1.291 -8.082 1.931 1.00 97.25 120 CYS A CA 1
ATOM 969 C C . CYS A 1 120 ? -2.038 -9.196 1.176 1.00 97.25 120 CYS A C 1
ATOM 971 O O . CYS A 1 120 ? -2.480 -9.029 0.040 1.00 97.25 120 CYS A O 1
ATOM 973 N N . ILE A 1 121 ? -2.144 -10.364 1.814 1.00 95.62 121 ILE A N 1
ATOM 974 C CA . ILE A 1 121 ? -2.537 -11.618 1.162 1.00 95.62 121 ILE A CA 1
ATOM 975 C C . ILE A 1 121 ? -3.955 -11.624 0.581 1.00 95.62 121 ILE A C 1
ATOM 977 O O . ILE A 1 121 ? -4.171 -12.359 -0.375 1.00 95.62 121 ILE A O 1
ATOM 981 N N . ASP A 1 122 ? -4.903 -10.828 1.089 1.00 96.75 122 ASP A N 1
ATOM 982 C CA . ASP A 1 122 ? -6.275 -10.775 0.555 1.00 96.75 122 ASP A CA 1
ATOM 983 C C . ASP A 1 122 ? -6.490 -9.707 -0.528 1.00 96.75 122 ASP A C 1
ATOM 985 O O . ASP A 1 122 ? -7.627 -9.508 -0.979 1.00 96.75 122 ASP A O 1
ATOM 989 N N . VAL A 1 123 ? -5.438 -9.000 -0.953 1.00 95.81 123 VAL A N 1
ATOM 990 C CA . VAL A 1 123 ? -5.567 -8.017 -2.030 1.00 95.81 123 VAL A CA 1
ATOM 991 C C . VAL A 1 123 ? -5.881 -8.761 -3.316 1.00 95.81 123 VAL A C 1
ATOM 993 O O . VAL A 1 123 ? -5.063 -9.530 -3.802 1.00 95.81 123 VAL A O 1
ATOM 996 N N . THR A 1 124 ? -7.058 -8.495 -3.876 1.00 92.69 124 THR A N 1
ATOM 997 C CA . THR A 1 124 ? -7.540 -9.090 -5.137 1.00 92.69 124 THR A CA 1
ATOM 998 C C . THR A 1 124 ? -7.374 -8.147 -6.320 1.00 92.69 124 THR A C 1
ATOM 1000 O O . THR A 1 124 ? -7.340 -8.575 -7.474 1.00 92.69 124 THR A O 1
ATOM 1003 N N . GLU A 1 125 ? -7.230 -6.850 -6.048 1.00 91.62 125 GLU A N 1
ATOM 1004 C CA . GLU A 1 125 ? -7.157 -5.822 -7.072 1.00 91.62 125 GLU A CA 1
ATOM 1005 C C . GLU A 1 125 ? -6.172 -4.713 -6.704 1.00 91.62 125 GLU A C 1
ATOM 1007 O O . GLU A 1 125 ? -6.249 -4.136 -5.615 1.00 91.62 125 GLU A O 1
ATOM 1012 N N . VAL A 1 126 ? -5.301 -4.377 -7.656 1.00 92.12 126 VAL A N 1
ATOM 1013 C CA . VAL A 1 126 ? -4.422 -3.205 -7.614 1.00 92.12 126 VAL A CA 1
ATOM 1014 C C . VAL A 1 126 ? -4.665 -2.369 -8.870 1.00 92.12 126 VAL A C 1
ATOM 1016 O O . VAL A 1 126 ? -4.520 -2.867 -9.988 1.00 92.12 126 VAL A O 1
ATOM 1019 N N . SER A 1 127 ? -5.009 -1.095 -8.699 1.00 91.12 127 SER A N 1
ATOM 1020 C CA . SER A 1 127 ? -5.090 -0.111 -9.780 1.00 91.12 127 SER A CA 1
ATOM 1021 C C . SER A 1 127 ? -4.021 0.969 -9.615 1.00 91.12 127 SER A C 1
ATOM 1023 O O . SER A 1 127 ? -3.783 1.471 -8.518 1.00 91.12 127 SER A O 1
ATOM 1025 N N . ILE A 1 128 ? -3.358 1.328 -10.712 1.00 90.44 128 ILE A N 1
ATOM 1026 C CA . ILE A 1 128 ? -2.332 2.368 -10.764 1.00 90.44 128 ILE A CA 1
ATOM 1027 C C . ILE A 1 128 ? -2.745 3.428 -11.777 1.00 90.44 128 ILE A C 1
ATOM 1029 O O . ILE A 1 128 ? -2.810 3.171 -12.981 1.00 90.44 128 ILE A O 1
ATOM 1033 N N . LEU A 1 129 ? -2.987 4.640 -11.279 1.00 91.25 129 LEU A N 1
ATOM 1034 C CA . LEU A 1 129 ? -3.459 5.760 -12.092 1.00 91.25 129 LEU A CA 1
ATOM 1035 C C . LEU A 1 129 ? -2.321 6.632 -12.646 1.00 91.25 129 LEU A C 1
ATOM 1037 O O . LEU A 1 129 ? -2.540 7.386 -13.595 1.00 91.25 129 LEU A O 1
ATOM 1041 N N . ASN A 1 130 ? -1.114 6.551 -12.074 1.00 89.44 130 ASN A N 1
ATOM 1042 C CA . ASN A 1 130 ? 0.077 7.194 -12.631 1.00 89.44 130 ASN A CA 1
ATOM 1043 C C . ASN A 1 130 ? 0.855 6.204 -13.524 1.00 89.44 130 ASN A C 1
ATOM 1045 O O . ASN A 1 130 ? 1.455 5.267 -12.995 1.00 89.44 130 ASN A O 1
ATOM 1049 N N . PRO A 1 131 ? 0.908 6.397 -14.857 1.00 84.56 131 PRO A N 1
ATOM 1050 C CA . PRO A 1 131 ? 1.661 5.512 -15.752 1.00 84.56 131 PRO A CA 1
ATOM 1051 C C . PRO A 1 131 ? 3.182 5.540 -15.519 1.00 84.56 131 PRO A C 1
ATOM 1053 O O . PRO A 1 131 ? 3.877 4.607 -15.920 1.00 84.56 131 PRO A O 1
ATOM 1056 N N . ASN A 1 132 ? 3.696 6.585 -14.867 1.00 87.94 132 ASN A N 1
ATOM 1057 C CA . ASN A 1 132 ? 5.119 6.782 -14.596 1.00 87.94 132 ASN A CA 1
ATOM 1058 C C . ASN A 1 132 ? 5.496 6.448 -13.142 1.00 87.94 132 ASN A C 1
ATOM 1060 O O . ASN A 1 132 ? 6.558 6.867 -12.685 1.00 87.94 132 ASN A O 1
ATOM 1064 N N . ILE A 1 133 ? 4.627 5.745 -12.402 1.00 89.81 133 ILE A N 1
ATOM 1065 C CA . ILE A 1 133 ? 4.916 5.349 -11.019 1.00 89.81 133 ILE A CA 1
ATOM 1066 C C . ILE A 1 133 ? 6.207 4.521 -10.952 1.00 89.81 133 ILE A C 1
ATOM 1068 O O . ILE A 1 133 ? 6.436 3.615 -11.757 1.00 89.81 133 ILE A O 1
ATOM 1072 N N . ILE A 1 134 ? 7.028 4.790 -9.943 1.00 89.94 134 ILE A N 1
ATOM 1073 C CA . ILE A 1 134 ? 8.143 3.928 -9.561 1.00 89.94 134 ILE A CA 1
ATOM 1074 C C . ILE A 1 134 ? 7.646 2.980 -8.467 1.00 89.94 134 ILE A C 1
ATOM 1076 O O . ILE A 1 134 ? 7.246 3.422 -7.391 1.00 89.94 134 ILE A O 1
ATOM 1080 N N . LEU A 1 135 ? 7.674 1.672 -8.730 1.00 91.00 135 LEU A N 1
ATOM 1081 C CA . LEU A 1 135 ? 7.448 0.651 -7.704 1.00 91.00 135 LEU A CA 1
ATOM 1082 C C . LEU A 1 135 ? 8.792 0.035 -7.329 1.00 91.00 135 LEU A C 1
ATOM 1084 O O . LEU A 1 135 ? 9.503 -0.469 -8.202 1.00 91.00 135 LEU A O 1
ATOM 1088 N N . LYS A 1 136 ? 9.136 0.096 -6.044 1.00 92.25 136 LYS A N 1
ATOM 1089 C CA . LYS A 1 136 ? 10.354 -0.513 -5.506 1.00 92.25 136 LYS A CA 1
ATOM 1090 C C . LYS A 1 136 ? 10.176 -2.010 -5.249 1.00 92.25 136 LYS A C 1
ATOM 1092 O O . LYS A 1 136 ? 9.083 -2.567 -5.394 1.00 92.25 136 LYS A O 1
ATOM 1097 N N . ASP A 1 137 ? 11.274 -2.650 -4.871 1.00 89.38 137 ASP A N 1
ATOM 1098 C CA . ASP A 1 137 ? 11.330 -4.084 -4.619 1.00 89.38 137 ASP A CA 1
ATOM 1099 C C . ASP A 1 137 ? 10.284 -4.506 -3.585 1.00 89.38 137 ASP A C 1
ATOM 1101 O O . ASP A 1 137 ? 10.053 -3.840 -2.572 1.00 89.38 137 ASP A O 1
ATOM 1105 N N . CYS A 1 138 ? 9.599 -5.609 -3.882 1.00 92.12 138 CYS A N 1
ATOM 1106 C CA . CYS A 1 138 ? 8.576 -6.201 -3.031 1.00 92.12 138 CYS A CA 1
ATOM 1107 C C . CYS A 1 138 ? 7.429 -5.256 -2.623 1.00 92.12 138 CYS A C 1
ATOM 1109 O O . CYS A 1 138 ? 6.703 -5.572 -1.680 1.00 92.12 138 CYS A O 1
ATOM 1111 N N . ALA A 1 139 ? 7.208 -4.131 -3.320 1.00 94.19 139 ALA A N 1
ATOM 1112 C CA . ALA A 1 139 ? 6.136 -3.182 -2.999 1.00 94.19 139 ALA A CA 1
ATOM 1113 C C . ALA A 1 139 ? 4.752 -3.847 -2.858 1.00 94.19 139 ALA A C 1
ATOM 1115 O O . ALA A 1 139 ? 3.955 -3.415 -2.034 1.00 94.19 139 ALA A O 1
ATOM 1116 N N . PHE A 1 140 ? 4.495 -4.918 -3.610 1.00 93.81 140 PHE A N 1
ATOM 1117 C CA . PHE A 1 140 ? 3.325 -5.800 -3.542 1.00 93.81 140 PHE A CA 1
ATOM 1118 C C . PHE A 1 140 ? 3.735 -7.279 -3.393 1.00 93.81 140 PHE A C 1
ATOM 1120 O O . PHE A 1 140 ? 3.066 -8.182 -3.906 1.00 93.81 140 PHE A O 1
ATOM 1127 N N . GLY A 1 141 ? 4.870 -7.547 -2.743 1.00 91.69 141 GLY A N 1
ATOM 1128 C CA . GLY A 1 141 ? 5.366 -8.908 -2.553 1.00 91.69 141 GLY A CA 1
ATOM 1129 C C . GLY A 1 141 ? 4.409 -9.745 -1.697 1.00 91.69 141 GLY A C 1
ATOM 1130 O O . GLY A 1 141 ? 3.798 -9.254 -0.752 1.00 91.69 141 GLY A O 1
ATOM 1131 N N . PHE A 1 142 ? 4.250 -11.021 -2.028 1.00 92.06 142 PHE A N 1
ATOM 1132 C CA . PHE A 1 142 ? 3.327 -11.958 -1.381 1.00 92.06 142 PHE A CA 1
ATOM 1133 C C . PHE A 1 142 ? 1.855 -11.496 -1.335 1.00 92.06 142 PHE A C 1
ATOM 1135 O O . PHE A 1 142 ? 1.069 -12.014 -0.540 1.00 92.06 142 PHE A O 1
ATOM 1142 N N . CYS A 1 143 ? 1.429 -10.601 -2.233 1.00 91.94 143 CYS A N 1
ATOM 1143 C CA . CYS A 1 143 ? 0.011 -10.381 -2.552 1.00 91.94 143 CYS A CA 1
ATOM 1144 C C . CYS A 1 143 ? -0.537 -11.571 -3.367 1.00 91.94 143 CYS A C 1
ATOM 1146 O O . CYS A 1 143 ? -0.867 -11.456 -4.546 1.00 91.94 143 CYS A O 1
ATOM 1148 N N . VAL A 1 144 ? -0.576 -12.754 -2.749 1.00 89.44 144 VAL A N 1
ATOM 1149 C CA . VAL A 1 144 ? -0.782 -14.054 -3.419 1.00 89.44 144 VAL A CA 1
ATOM 1150 C C . VAL A 1 144 ? -2.171 -14.238 -4.045 1.00 89.44 144 VAL A C 1
ATOM 1152 O O . VAL A 1 144 ? -2.325 -15.054 -4.958 1.00 89.44 144 VAL A O 1
ATOM 1155 N N . ASN A 1 145 ? -3.170 -13.478 -3.583 1.00 91.50 145 ASN A N 1
ATOM 1156 C CA . ASN A 1 145 ? -4.536 -13.505 -4.111 1.00 91.50 145 ASN A CA 1
ATOM 1157 C C . ASN A 1 145 ? -4.852 -12.347 -5.059 1.00 91.50 145 ASN A C 1
ATOM 1159 O O . ASN A 1 145 ? -6.025 -12.151 -5.369 1.00 91.50 145 ASN A O 1
ATOM 1163 N N . LEU A 1 146 ? -3.849 -11.601 -5.538 1.00 87.81 146 LEU A N 1
ATOM 1164 C CA . LEU A 1 146 ? -4.080 -10.623 -6.595 1.00 87.81 146 LEU A CA 1
ATOM 1165 C C . LEU A 1 146 ? -4.733 -11.354 -7.781 1.00 87.81 146 LEU A C 1
ATOM 1167 O O . L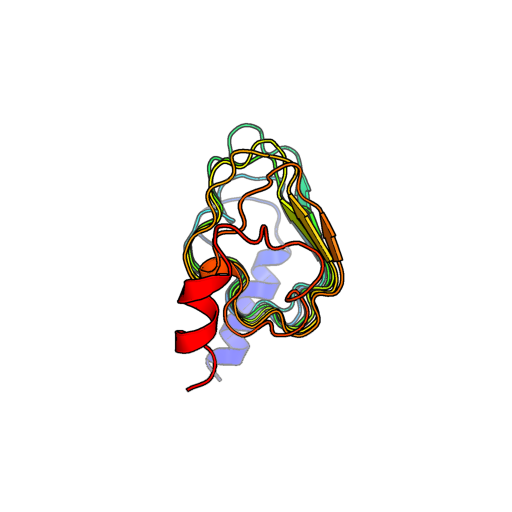EU A 1 146 ? -4.397 -12.493 -8.076 1.00 87.81 146 LEU A O 1
ATOM 1171 N N . GLU A 1 147 ? -5.733 -10.754 -8.409 1.00 86.06 147 GLU A N 1
ATOM 1172 C CA . GLU A 1 147 ? -6.435 -11.324 -9.570 1.00 86.06 147 GLU A CA 1
ATOM 1173 C C . GLU A 1 147 ? -6.498 -10.301 -10.699 1.00 86.06 147 GLU A C 1
ATOM 1175 O O . GLU A 1 147 ? -6.429 -10.650 -11.878 1.00 86.06 147 GLU A O 1
ATOM 1180 N N . ARG A 1 148 ? -6.584 -9.017 -10.337 1.00 84.94 148 ARG A N 1
ATOM 1181 C CA . ARG A 1 148 ? -6.698 -7.906 -11.271 1.00 84.94 148 ARG A CA 1
ATOM 1182 C C . ARG A 1 148 ? -5.638 -6.846 -11.003 1.00 84.94 148 ARG A C 1
ATOM 1184 O O . ARG A 1 148 ? -5.616 -6.229 -9.943 1.00 84.94 148 ARG A O 1
ATOM 1191 N N . TYR A 1 149 ? -4.805 -6.587 -12.003 1.00 84.94 149 TYR A N 1
ATOM 1192 C CA . TYR A 1 149 ? -3.881 -5.459 -12.015 1.00 84.94 149 TYR A CA 1
ATOM 1193 C C . TYR A 1 149 ? -4.234 -4.533 -13.177 1.00 84.94 149 TYR A C 1
ATOM 1195 O O . TYR A 1 149 ? -4.230 -4.957 -14.333 1.00 84.94 149 TYR A O 1
ATOM 1203 N N . ILE A 1 150 ? -4.569 -3.283 -12.868 1.00 85.44 150 ILE A N 1
ATOM 1204 C CA . ILE A 1 150 ? -4.953 -2.264 -13.849 1.00 85.44 150 ILE A CA 1
ATOM 1205 C C . ILE A 1 150 ? -3.893 -1.171 -13.816 1.00 85.44 150 ILE A C 1
ATOM 1207 O O . ILE A 1 150 ? -3.737 -0.492 -12.806 1.00 85.44 150 ILE A O 1
ATOM 1211 N N . SER A 1 151 ? -3.174 -0.976 -14.914 1.00 80.31 151 SER A N 1
ATOM 1212 C CA . SER A 1 151 ? -2.193 0.099 -15.041 1.00 80.31 151 SER A CA 1
ATOM 1213 C C . SER A 1 151 ? -2.172 0.622 -16.466 1.00 80.31 151 SER A C 1
ATOM 1215 O O . SER A 1 151 ? -2.357 -0.133 -17.419 1.00 80.31 151 SER A O 1
ATOM 1217 N N . HIS A 1 152 ? -1.917 1.920 -16.604 1.00 74.06 152 HIS A N 1
ATOM 1218 C CA . HIS A 1 152 ? -1.618 2.544 -17.893 1.00 74.06 152 HIS A CA 1
ATOM 1219 C C . HIS A 1 152 ? -0.142 2.371 -18.302 1.00 74.06 152 HIS A C 1
ATOM 1221 O O . HIS A 1 152 ? 0.235 2.760 -19.406 1.00 74.06 152 HIS A O 1
ATOM 1227 N N . SER A 1 153 ? 0.693 1.804 -17.422 1.00 66.25 153 SER A N 1
ATOM 1228 C CA . SER A 1 153 ? 2.100 1.504 -17.687 1.00 66.25 153 SER A CA 1
ATOM 1229 C C . SER A 1 153 ? 2.276 0.082 -18.216 1.00 66.25 153 SER A C 1
ATOM 1231 O O . SER A 1 153 ? 1.773 -0.874 -17.629 1.00 66.25 153 SER A O 1
ATOM 1233 N N . TYR A 1 154 ? 3.041 -0.067 -19.298 1.00 56.34 154 TYR A N 1
ATOM 1234 C CA . TYR A 1 154 ? 3.345 -1.362 -19.922 1.00 56.34 154 TYR A CA 1
ATOM 1235 C C . TYR A 1 154 ? 4.602 -2.039 -19.346 1.00 56.34 154 TYR A C 1
ATOM 1237 O O . TYR A 1 154 ? 5.017 -3.085 -19.847 1.00 56.34 154 TYR A O 1
ATOM 1245 N N . CYS A 1 155 ? 5.236 -1.446 -18.327 1.00 60.12 155 CYS A N 1
ATOM 1246 C CA . CYS A 1 155 ? 6.439 -1.983 -17.697 1.00 60.12 155 CYS A CA 1
ATOM 1247 C C . CYS A 1 155 ? 6.139 -2.357 -16.242 1.00 60.12 155 CYS A C 1
ATOM 1249 O O . CYS A 1 155 ? 6.015 -1.492 -15.379 1.00 60.12 155 CYS A O 1
ATOM 1251 N N . LEU A 1 156 ? 6.004 -3.656 -15.978 1.00 64.19 156 LEU A N 1
ATOM 1252 C CA . LEU A 1 156 ? 5.936 -4.180 -14.618 1.00 64.19 156 LEU A CA 1
ATOM 1253 C C . LEU A 1 156 ? 7.361 -4.349 -14.082 1.00 64.19 156 LEU A C 1
ATOM 1255 O O . LEU A 1 156 ? 8.101 -5.150 -14.656 1.00 64.19 156 LEU A O 1
ATOM 1259 N N . PRO A 1 157 ? 7.755 -3.663 -12.994 1.00 67.69 157 PRO A N 1
ATOM 1260 C CA . PRO A 1 157 ? 8.989 -3.971 -12.286 1.00 67.69 157 PRO A CA 1
ATOM 1261 C C . PRO A 1 157 ? 8.817 -5.346 -11.622 1.00 67.69 157 PRO A C 1
ATOM 1263 O O . PRO A 1 157 ? 8.025 -5.481 -10.688 1.00 67.69 157 PRO A O 1
ATOM 1266 N N . PRO A 1 158 ? 9.505 -6.396 -12.096 1.00 65.12 158 PRO A N 1
ATOM 1267 C CA . PRO A 1 158 ? 9.170 -7.766 -11.714 1.00 65.12 158 PRO A CA 1
ATOM 1268 C C . PRO A 1 158 ? 9.374 -8.059 -10.221 1.00 65.12 158 PRO A C 1
ATOM 1270 O O . PRO A 1 158 ? 8.648 -8.867 -9.651 1.00 65.12 158 PRO A O 1
ATOM 1273 N N . MET A 1 159 ? 10.321 -7.369 -9.574 1.00 81.25 159 MET A N 1
ATOM 1274 C CA . MET A 1 159 ? 10.591 -7.529 -8.140 1.00 81.25 159 MET A CA 1
ATOM 1275 C C . MET A 1 159 ? 9.510 -6.915 -7.252 1.00 81.25 159 MET A C 1
ATOM 1277 O O . MET A 1 159 ? 9.345 -7.348 -6.115 1.00 81.25 159 MET A O 1
ATOM 1281 N N . ALA A 1 160 ? 8.718 -5.963 -7.756 1.00 85.06 160 ALA A N 1
ATOM 1282 C CA . ALA A 1 160 ? 7.630 -5.375 -6.980 1.00 85.06 160 ALA A CA 1
ATOM 1283 C C . ALA A 1 160 ? 6.540 -6.404 -6.626 1.00 85.06 160 ALA A C 1
ATOM 1285 O O . ALA A 1 160 ? 5.844 -6.215 -5.637 1.00 85.06 160 ALA A O 1
ATOM 1286 N N . PHE A 1 161 ? 6.413 -7.500 -7.384 1.00 86.31 161 PHE A N 1
ATOM 1287 C CA . PHE A 1 161 ? 5.373 -8.527 -7.220 1.00 86.31 161 PHE A CA 1
ATOM 1288 C C . PHE A 1 161 ? 5.947 -9.907 -6.852 1.00 86.31 161 PHE A C 1
ATOM 1290 O O . PHE A 1 161 ? 5.411 -10.940 -7.261 1.00 86.31 161 PHE A O 1
ATOM 1297 N N . LEU A 1 162 ? 7.047 -9.945 -6.090 1.00 83.56 162 LEU A N 1
ATOM 1298 C CA . LEU A 1 162 ? 7.661 -11.190 -5.610 1.00 83.56 162 LEU A CA 1
ATOM 1299 C C . LEU A 1 162 ? 6.620 -12.145 -4.992 1.00 83.56 162 LEU A C 1
ATOM 1301 O O . LEU A 1 162 ? 5.759 -11.722 -4.229 1.00 83.56 162 LEU A O 1
ATOM 1305 N N . GLY A 1 163 ? 6.708 -13.444 -5.290 1.00 76.50 163 GLY A N 1
ATOM 1306 C CA . GLY A 1 163 ? 5.828 -14.467 -4.708 1.00 76.50 163 GLY A CA 1
ATOM 1307 C C . GLY A 1 163 ? 4.423 -14.541 -5.317 1.00 76.50 163 GLY A C 1
ATOM 1308 O O . GLY A 1 163 ? 3.610 -15.352 -4.871 1.00 76.50 163 GLY A O 1
ATOM 1309 N N . TYR A 1 164 ? 4.120 -13.735 -6.338 1.00 70.88 164 TYR A N 1
ATOM 1310 C CA . TYR A 1 164 ? 2.848 -13.795 -7.049 1.00 70.88 164 TYR A CA 1
ATOM 1311 C C . TYR A 1 164 ? 2.967 -14.560 -8.377 1.00 70.88 164 TYR A C 1
ATOM 1313 O O . TYR A 1 164 ? 3.414 -14.043 -9.399 1.00 70.88 164 TYR A O 1
ATOM 1321 N N . ASN A 1 165 ? 2.508 -15.814 -8.372 1.00 60.12 165 ASN A N 1
ATOM 1322 C CA . ASN A 1 165 ? 2.713 -16.751 -9.486 1.00 60.12 165 ASN A CA 1
ATOM 1323 C C . ASN A 1 165 ? 1.594 -16.734 -10.551 1.00 60.12 165 ASN A C 1
ATOM 1325 O O . ASN A 1 165 ? 1.709 -17.417 -11.567 1.00 60.12 165 ASN A O 1
ATOM 1329 N N . LYS A 1 166 ? 0.499 -15.981 -10.348 1.00 62.75 166 LYS A N 1
ATOM 1330 C CA . LYS A 1 166 ? -0.690 -16.023 -11.230 1.00 62.75 166 LYS A CA 1
ATOM 1331 C C . LYS A 1 166 ? -0.682 -14.992 -12.375 1.00 62.75 166 LYS A C 1
ATOM 1333 O O . LYS A 1 166 ? -1.443 -15.154 -13.322 1.00 62.75 166 LYS A O 1
ATOM 1338 N N . MET A 1 167 ? 0.189 -13.973 -12.362 1.00 58.62 167 MET A N 1
ATOM 1339 C CA . MET A 1 167 ? 0.240 -12.932 -13.420 1.00 58.62 167 MET A CA 1
ATOM 1340 C C . MET A 1 167 ? 0.969 -13.338 -14.711 1.00 58.62 167 MET A C 1
ATOM 1342 O O . MET A 1 167 ? 1.122 -12.522 -15.622 1.00 58.62 167 MET A O 1
ATOM 1346 N N . ILE A 1 168 ? 1.430 -14.584 -14.803 1.00 52.66 168 ILE A N 1
ATOM 1347 C CA . ILE A 1 168 ? 2.444 -14.997 -15.776 1.00 52.66 168 ILE A CA 1
ATOM 1348 C C . ILE A 1 168 ? 1.997 -14.947 -17.260 1.00 52.66 168 ILE A C 1
ATOM 1350 O O . ILE A 1 168 ? 2.870 -14.675 -18.080 1.00 52.66 168 ILE A O 1
ATOM 1354 N N . PRO A 1 169 ? 0.713 -15.077 -17.673 1.00 47.56 169 PRO A N 1
ATOM 1355 C CA . PRO A 1 169 ? 0.404 -15.025 -19.111 1.00 47.56 169 PRO A CA 1
ATOM 1356 C C . PRO A 1 169 ? -0.211 -13.722 -19.652 1.00 47.56 169 PRO A C 1
ATOM 1358 O O . PRO A 1 169 ? -0.221 -13.557 -20.866 1.00 47.56 169 PRO A O 1
ATOM 1361 N N . GLN A 1 170 ? -0.763 -12.816 -18.833 1.00 45.06 170 GLN A N 1
ATOM 1362 C CA . GLN A 1 170 ? -1.661 -11.766 -19.370 1.00 45.06 170 GLN A CA 1
ATOM 1363 C C . GLN A 1 170 ? -1.099 -10.336 -19.380 1.00 45.06 170 GLN A C 1
ATOM 1365 O O . GLN A 1 170 ? -1.688 -9.476 -20.027 1.00 45.06 170 GLN A O 1
ATOM 1370 N N . ILE A 1 171 ? 0.017 -10.054 -18.691 1.00 46.94 171 ILE A N 1
ATOM 1371 C CA . ILE A 1 171 ? 0.500 -8.664 -18.512 1.00 46.94 171 ILE A CA 1
ATOM 1372 C C . ILE A 1 171 ? 2.007 -8.510 -18.817 1.00 46.94 171 ILE A C 1
ATOM 1374 O O . ILE A 1 171 ? 2.493 -7.401 -19.031 1.00 46.94 171 ILE A O 1
ATOM 1378 N N . PHE A 1 172 ? 2.768 -9.605 -18.928 1.00 50.12 172 PHE A N 1
ATOM 1379 C CA . PHE A 1 172 ? 4.206 -9.530 -19.196 1.00 50.12 172 PHE A CA 1
ATOM 1380 C C . PHE A 1 172 ? 4.527 -9.479 -20.693 1.00 50.12 172 PHE A C 1
ATOM 1382 O O . PHE A 1 172 ? 4.302 -10.429 -21.441 1.00 50.12 172 PHE A O 1
ATOM 1389 N N . ASN A 1 173 ? 5.115 -8.361 -21.121 1.00 42.78 173 ASN A N 1
ATOM 1390 C CA . ASN A 1 173 ? 5.693 -8.199 -22.449 1.00 42.78 173 ASN A CA 1
ATOM 1391 C C . ASN A 1 173 ? 6.822 -9.236 -22.676 1.00 42.78 173 ASN A C 1
ATOM 1393 O O . ASN A 1 173 ? 7.762 -9.291 -21.872 1.00 42.78 173 ASN A O 1
ATOM 1397 N N . PRO A 1 174 ? 6.795 -10.012 -23.779 1.00 40.91 174 PRO A N 1
ATOM 1398 C CA . PRO A 1 174 ? 7.769 -11.069 -24.057 1.00 40.91 174 PRO A CA 1
ATOM 1399 C C . PRO A 1 174 ? 9.231 -10.600 -24.183 1.00 40.91 174 PRO A C 1
ATOM 1401 O O . PRO A 1 174 ? 10.138 -11.427 -24.127 1.00 40.91 174 PRO A O 1
ATOM 1404 N N . LYS A 1 175 ? 9.504 -9.289 -24.302 1.00 40.22 175 LYS A N 1
ATOM 1405 C CA . LYS A 1 175 ? 10.881 -8.754 -24.299 1.00 40.22 175 LYS A CA 1
ATOM 1406 C C . LYS A 1 175 ? 11.609 -8.872 -22.953 1.00 40.22 175 LYS A C 1
ATOM 1408 O O . LYS A 1 175 ? 12.835 -8.909 -22.952 1.00 40.22 175 LYS A O 1
ATOM 1413 N N . TYR A 1 176 ? 10.890 -8.949 -21.832 1.00 41.47 176 TYR A N 1
ATOM 1414 C CA . TYR A 1 176 ? 11.485 -9.040 -20.486 1.00 41.47 176 TYR A CA 1
ATOM 1415 C C . TYR A 1 176 ? 11.268 -10.409 -19.820 1.00 41.47 176 TYR A C 1
ATOM 1417 O O . TYR A 1 176 ? 11.812 -10.674 -18.750 1.00 41.47 176 TYR A O 1
ATOM 1425 N N . SER A 1 177 ? 10.509 -11.307 -20.460 1.00 45.78 177 SER A N 1
ATOM 1426 C CA . SER A 1 177 ? 10.106 -12.594 -19.887 1.00 45.78 177 SER A CA 1
ATOM 1427 C C . SER A 1 177 ? 11.079 -13.752 -20.133 1.00 45.78 177 SER A C 1
ATOM 1429 O O . SER A 1 177 ? 10.888 -14.834 -19.593 1.00 45.78 177 SER A O 1
ATOM 1431 N N . GLN A 1 178 ? 12.128 -13.583 -20.938 1.00 47.19 178 GLN A N 1
ATOM 1432 C CA . GLN A 1 178 ? 12.945 -14.745 -21.323 1.00 47.19 178 GLN A CA 1
ATOM 1433 C C . GLN A 1 178 ? 14.078 -15.079 -20.343 1.00 47.19 178 GLN A C 1
ATOM 1435 O O . GLN A 1 178 ? 14.484 -16.238 -20.268 1.00 47.19 178 GLN A O 1
ATOM 1440 N N . ASN A 1 179 ? 14.542 -14.111 -19.544 1.00 42.31 179 ASN A N 1
ATOM 1441 C CA . ASN A 1 179 ? 15.666 -14.330 -18.623 1.00 42.31 179 ASN A CA 1
ATOM 1442 C C . ASN A 1 179 ? 15.266 -14.328 -17.149 1.00 42.31 179 ASN A C 1
ATOM 1444 O O . ASN A 1 179 ? 15.832 -15.089 -16.377 1.00 42.31 179 ASN A O 1
ATOM 1448 N N . LEU A 1 180 ? 14.251 -13.556 -16.765 1.00 44.66 180 LEU A N 1
ATOM 1449 C CA . LEU A 1 180 ? 13.892 -13.425 -15.358 1.00 44.66 180 LEU A CA 1
ATOM 1450 C C . LEU A 1 180 ? 13.188 -14.666 -14.791 1.00 44.66 180 LEU A C 1
ATOM 1452 O O . LEU A 1 180 ? 13.377 -15.025 -13.638 1.00 44.66 180 LEU A O 1
ATOM 1456 N N . PHE A 1 181 ? 12.417 -15.373 -15.621 1.00 44.84 181 PHE A N 1
ATOM 1457 C CA . PHE A 1 181 ? 11.638 -16.543 -15.205 1.00 44.84 181 PHE A CA 1
ATOM 1458 C C . PHE A 1 181 ? 12.494 -17.751 -14.794 1.00 44.84 181 PHE A C 1
ATOM 1460 O O . PHE A 1 181 ? 12.003 -18.627 -14.085 1.00 44.84 181 PHE A O 1
ATOM 1467 N N . LYS A 1 182 ? 13.767 -17.806 -15.209 1.00 42.72 182 LYS A N 1
ATOM 1468 C CA . LYS A 1 182 ? 14.683 -18.901 -14.848 1.00 42.72 182 LYS A CA 1
ATOM 1469 C C . LYS A 1 182 ? 15.191 -18.809 -13.410 1.00 42.72 182 LYS A C 1
ATOM 1471 O O . LYS A 1 182 ? 15.518 -19.844 -12.835 1.00 42.72 182 LYS A O 1
ATOM 1476 N N . ASP A 1 183 ? 15.210 -17.608 -12.841 1.00 42.41 183 ASP A N 1
ATOM 1477 C CA . ASP A 1 183 ? 15.719 -17.370 -11.489 1.00 42.41 183 ASP A CA 1
ATOM 1478 C C . ASP A 1 183 ? 14.617 -17.470 -10.420 1.00 42.41 183 ASP A C 1
ATOM 1480 O O . ASP A 1 183 ? 14.920 -17.650 -9.249 1.00 42.41 183 ASP A O 1
ATOM 1484 N N . PHE A 1 184 ? 13.338 -17.435 -10.818 1.00 41.12 184 PHE A N 1
ATOM 1485 C CA . PHE A 1 184 ? 12.186 -17.580 -9.913 1.00 41.12 184 PHE A CA 1
ATOM 1486 C C . PHE A 1 184 ? 11.717 -19.029 -9.683 1.00 41.12 184 PHE A C 1
ATOM 1488 O O . PHE A 1 184 ? 10.879 -19.260 -8.816 1.00 41.12 184 PHE A O 1
ATOM 1495 N N . LEU A 1 185 ? 12.209 -19.998 -10.465 1.00 36.09 185 LEU A N 1
ATOM 1496 C CA . LEU A 1 185 ? 11.812 -21.417 -10.396 1.00 36.09 185 LEU A CA 1
ATOM 1497 C C . LEU A 1 185 ? 12.906 -22.340 -9.823 1.00 36.09 185 LEU A C 1
ATOM 1499 O O . LEU A 1 185 ? 12.845 -23.555 -10.023 1.00 36.09 185 LEU A O 1
ATOM 1503 N N . LYS A 1 186 ? 13.903 -21.786 -9.129 1.00 35.12 186 LYS A N 1
ATOM 1504 C CA . LYS A 1 186 ? 14.875 -22.543 -8.324 1.00 35.12 186 LYS A CA 1
ATOM 1505 C C . LYS A 1 186 ? 14.639 -22.275 -6.847 1.00 35.12 186 LYS A C 1
ATOM 1507 O O . LYS A 1 186 ? 14.800 -23.241 -6.074 1.00 35.12 186 LYS A O 1
#

Secondary structure (DSSP, 8-state):
-HHHHHHHHHHHHHTS-S--S----TT-TT--EEEE-STTSTTSTTTTTT---SEEEE-S-TT--EE-TTTTTT-TT--EEE--S-SEE-TTTTTT-TT--EEEE-TT--EE-TTTTTT-TT--EEEE--TT-EE-TTTTTT-TT--EEEES-S---GGGGTT--S-TTTS--TTTTTTGGGTS--

Radius of gyration: 17.8 Å; chains: 1; bounding box: 28×42×59 Å

pLDDT: mean 74.02, std 21.06, range [33.94, 97.94]

Foldseek 3Di:
DVVVVVLVVLVVVVPDDDDDDDQQQAQALPAAEDEDPDQPQQADACSQDNHNYQEEHYDDCPPRAEGHACVHANNCNHAYYDDDLYAEYDHCVHAQNCNHAEEEADQNYAEQEHRPHANVCNHQEYEYPHQNHHYYACSVENVQNHNYYHHPHLDDPVRVHHPHPPVPPDRDDPVPPPPPVVVNPD

Sequence (186 aa):
MHFQNVQKYQRSLFQRKLLKFLMIVFNCSSLHKITFSKILIANHENSFSESGLISLYFTDLTNLVSIGRKAFHHCSKLVLIKLPSIQILSESTFENCPSLKKIEIPHSMNEVQENCFLGCIDVTEVSILNPNIILKDCAFGFCVNLERYISHSYCLPPMAFLGYNKMIPQIFNPKYSQNLFKDFLK

InterPro domains:
  IPR026906 BspA-type LRR region [PF13306] (45-150)
  IPR032675 Leucine-rich repeat domain superfamily [G3DSA:3.80.10.10] (4-182)
  IPR053139 Putative surface bspA-like protein [PTHR45661] (26-151)